Protein AF-A0A947P4K3-F1 (afdb_monomer)

Mean predicted aligned error: 14.73 Å

Structure (mmCIF, N/CA/C/O backbone):
data_AF-A0A947P4K3-F1
#
_entry.id   AF-A0A947P4K3-F1
#
loop_
_atom_site.group_PDB
_atom_site.id
_atom_site.type_symbol
_atom_site.label_atom_id
_atom_site.label_alt_id
_atom_site.label_comp_id
_atom_site.label_asym_id
_atom_site.label_entity_id
_atom_site.label_seq_id
_atom_site.pdbx_PDB_ins_code
_atom_site.Cartn_x
_atom_site.Cartn_y
_atom_site.Cartn_z
_atom_site.occupancy
_atom_site.B_iso_or_equiv
_atom_site.auth_seq_id
_atom_site.auth_comp_id
_atom_site.auth_asym_id
_atom_site.auth_atom_id
_atom_site.pdbx_PDB_model_num
ATOM 1 N N . LEU A 1 1 ? 15.594 -46.134 24.618 1.00 36.56 1 LEU A N 1
ATOM 2 C CA . LEU A 1 1 ? 15.949 -45.034 25.540 1.00 36.56 1 LEU A CA 1
ATOM 3 C C . LEU A 1 1 ? 15.326 -43.777 24.966 1.00 36.56 1 LEU A C 1
ATOM 5 O O . LEU A 1 1 ? 15.633 -43.443 23.834 1.00 36.56 1 LEU A O 1
ATOM 9 N N . VAL A 1 2 ? 14.355 -43.202 25.673 1.00 36.66 2 VAL A N 1
ATOM 10 C CA . VAL A 1 2 ? 13.644 -41.988 25.253 1.00 36.66 2 VAL A CA 1
ATOM 11 C C . VAL A 1 2 ? 14.563 -40.807 25.557 1.00 36.66 2 VAL A C 1
ATOM 13 O O . VAL A 1 2 ? 14.877 -40.579 26.725 1.00 36.66 2 VAL A O 1
ATOM 16 N N . GLU A 1 3 ? 15.040 -40.108 24.527 1.00 36.88 3 GLU A N 1
ATOM 17 C CA . GLU A 1 3 ? 15.728 -38.826 24.689 1.00 36.88 3 GLU A CA 1
ATOM 18 C C . GLU A 1 3 ? 14.722 -37.815 25.241 1.00 36.88 3 GLU A C 1
ATOM 20 O O . GLU A 1 3 ? 13.813 -37.364 24.551 1.00 36.88 3 GLU A O 1
ATOM 25 N N . GLN A 1 4 ? 14.840 -37.509 26.531 1.00 42.62 4 GLN A N 1
ATOM 26 C CA . GLN A 1 4 ? 14.168 -36.359 27.113 1.00 42.62 4 GLN A CA 1
ATOM 27 C C . GLN A 1 4 ? 14.956 -35.111 26.709 1.00 42.62 4 GLN A C 1
ATOM 29 O O . GLN A 1 4 ? 16.083 -34.922 27.174 1.00 42.62 4 GLN A O 1
ATOM 34 N N . GLU A 1 5 ? 14.365 -34.251 25.877 1.00 38.91 5 GLU A N 1
ATOM 35 C CA . GLU A 1 5 ? 14.797 -32.858 25.762 1.00 38.91 5 GLU A CA 1
ATOM 36 C C . GLU A 1 5 ? 14.680 -32.218 27.150 1.00 38.91 5 GLU A C 1
ATOM 38 O O . GLU A 1 5 ? 13.594 -31.912 27.644 1.00 38.91 5 GLU A O 1
ATOM 43 N N . ARG A 1 6 ? 15.818 -32.070 27.833 1.00 39.19 6 ARG A N 1
ATOM 44 C CA . ARG A 1 6 ? 15.901 -31.244 29.035 1.00 39.19 6 ARG A CA 1
ATOM 45 C C . ARG A 1 6 ? 15.733 -29.795 28.599 1.00 39.19 6 ARG A C 1
ATOM 47 O O . ARG A 1 6 ? 16.654 -29.230 28.014 1.00 39.19 6 ARG A O 1
ATOM 54 N N . GLU A 1 7 ? 14.605 -29.179 28.946 1.00 43.78 7 GLU A N 1
ATOM 55 C CA . GLU A 1 7 ? 14.523 -27.722 29.041 1.00 43.78 7 GLU A CA 1
ATOM 56 C C . GLU A 1 7 ? 15.605 -27.254 30.023 1.00 43.78 7 GLU A C 1
ATOM 58 O O . GLU A 1 7 ? 15.500 -27.405 31.243 1.00 43.78 7 GLU A O 1
ATOM 63 N N . VAL A 1 8 ? 16.703 -26.735 29.479 1.00 51.44 8 VAL A N 1
ATOM 64 C CA . VAL A 1 8 ? 17.738 -26.085 30.272 1.00 51.44 8 VAL A CA 1
ATOM 65 C C . VAL A 1 8 ? 17.162 -24.745 30.715 1.00 51.44 8 VAL A C 1
ATOM 67 O O . VAL A 1 8 ? 17.098 -23.797 29.935 1.00 51.44 8 VAL A O 1
ATOM 70 N N . LEU A 1 9 ? 16.718 -24.675 31.971 1.00 52.03 9 LEU A N 1
ATOM 71 C CA . LEU A 1 9 ? 16.409 -23.412 32.635 1.00 52.03 9 LEU A CA 1
ATOM 72 C C . LEU A 1 9 ? 17.627 -22.487 32.503 1.00 52.03 9 LEU A C 1
ATOM 74 O O . LEU A 1 9 ? 18.721 -22.817 32.969 1.00 52.03 9 LEU A O 1
ATOM 78 N N . VAL A 1 10 ? 17.433 -21.352 31.828 1.00 53.34 10 VAL A N 1
ATOM 79 C CA . VAL A 1 10 ? 18.453 -20.316 31.622 1.00 53.34 10 VAL A CA 1
ATOM 80 C C . VAL A 1 10 ? 19.021 -19.923 32.988 1.00 53.34 10 VAL A C 1
ATOM 82 O O . VAL A 1 10 ? 18.270 -19.518 33.876 1.00 53.34 10 VAL A O 1
ATOM 85 N N . ARG A 1 11 ? 20.337 -20.070 33.184 1.00 58.69 11 ARG A N 1
ATOM 86 C CA . ARG A 1 11 ? 20.996 -19.680 34.438 1.00 58.69 11 ARG A CA 1
ATOM 87 C C . ARG A 1 11 ? 20.921 -18.161 34.589 1.00 58.69 11 ARG A C 1
ATOM 89 O O . ARG A 1 11 ? 20.961 -17.434 33.601 1.00 58.69 11 ARG A O 1
ATOM 96 N N . GLU A 1 12 ? 20.865 -17.664 35.820 1.00 53.62 12 GLU A N 1
ATOM 97 C CA . GLU A 1 12 ? 20.722 -16.227 36.110 1.00 53.62 12 GLU A CA 1
ATOM 98 C C . GLU A 1 12 ? 21.822 -15.368 35.450 1.00 53.62 12 GLU A C 1
ATOM 100 O O . GLU A 1 12 ? 21.550 -14.281 34.943 1.00 53.62 12 GLU A O 1
ATOM 105 N N . ASN A 1 13 ? 23.035 -15.914 35.313 1.00 55.44 13 ASN A N 1
ATOM 106 C CA . ASN A 1 13 ? 24.138 -15.279 34.584 1.00 55.44 13 ASN A CA 1
ATOM 107 C C . ASN A 1 13 ? 23.907 -15.184 33.062 1.00 55.44 13 ASN A C 1
ATOM 109 O O . ASN A 1 13 ? 24.265 -14.172 32.462 1.00 55.44 13 ASN A O 1
ATOM 113 N N . ASP A 1 14 ? 23.270 -16.181 32.440 1.00 53.94 14 ASP A N 1
ATOM 114 C CA . ASP A 1 14 ? 22.931 -16.167 31.006 1.00 53.94 14 ASP A CA 1
ATOM 115 C C . ASP A 1 14 ? 21.751 -15.227 30.719 1.00 53.94 14 ASP A C 1
ATOM 117 O O . ASP A 1 14 ? 21.682 -14.602 29.657 1.00 53.94 14 ASP A O 1
ATOM 121 N N . PHE A 1 15 ? 20.837 -15.089 31.687 1.00 55.97 15 PHE A N 1
ATOM 122 C CA . PHE A 1 15 ? 19.764 -14.099 31.652 1.00 55.97 15 PHE A CA 1
ATOM 123 C C . PHE A 1 15 ? 20.314 -12.676 31.771 1.00 55.97 15 PHE A C 1
ATOM 125 O O . PHE A 1 15 ? 19.889 -11.811 31.013 1.00 55.97 15 PHE A O 1
ATOM 132 N N . LEU A 1 16 ? 21.274 -12.427 32.669 1.00 54.47 16 LEU A N 1
ATOM 133 C CA . LEU A 1 16 ? 21.926 -11.121 32.812 1.00 54.47 16 LEU A CA 1
ATOM 134 C C . LEU A 1 16 ? 22.742 -10.745 31.566 1.00 54.47 16 LEU A C 1
ATOM 136 O O . LEU A 1 16 ? 22.644 -9.607 31.111 1.00 54.47 16 LEU A O 1
ATOM 140 N N . ALA A 1 17 ? 23.471 -11.698 30.975 1.00 59.03 17 ALA A N 1
ATOM 141 C CA . ALA A 1 17 ? 24.258 -11.481 29.758 1.00 59.03 17 ALA A CA 1
ATOM 142 C C . ALA A 1 17 ? 23.392 -11.194 28.516 1.00 59.03 17 ALA A C 1
ATOM 144 O O . ALA A 1 17 ? 23.781 -10.405 27.660 1.00 59.03 17 ALA A O 1
ATOM 145 N N . ASN A 1 18 ? 22.196 -11.789 28.433 1.00 55.56 18 ASN A N 1
ATOM 146 C CA . ASN A 1 18 ? 21.268 -11.615 27.308 1.00 55.56 18 ASN A CA 1
ATOM 147 C C . ASN A 1 18 ? 20.052 -10.745 27.649 1.00 55.56 18 ASN A C 1
ATOM 149 O O . ASN A 1 18 ? 19.069 -10.731 26.906 1.00 55.56 18 ASN A O 1
ATOM 153 N N . ARG A 1 19 ? 20.096 -10.014 28.765 1.00 54.75 19 ARG A N 1
ATOM 154 C CA . ARG A 1 19 ? 18.945 -9.312 29.343 1.00 54.75 19 ARG A CA 1
ATOM 155 C C . ARG A 1 19 ? 18.300 -8.332 28.370 1.00 54.75 19 ARG A C 1
ATOM 157 O O . ARG A 1 19 ? 17.076 -8.296 28.268 1.00 54.75 19 ARG A O 1
ATOM 164 N N . GLU A 1 20 ? 19.098 -7.572 27.627 1.00 58.88 20 GLU A N 1
ATOM 165 C CA . GLU A 1 20 ? 18.592 -6.624 26.628 1.00 58.88 20 GLU A CA 1
ATOM 166 C C . GLU A 1 20 ? 17.949 -7.326 25.426 1.00 58.88 20 GLU A C 1
ATOM 168 O O . GLU A 1 20 ? 16.890 -6.906 24.963 1.00 58.88 20 GLU A O 1
ATOM 173 N N . SER A 1 21 ? 18.518 -8.447 24.975 1.00 66.25 21 SER A N 1
ATOM 174 C CA . SER A 1 21 ? 17.969 -9.265 23.884 1.00 66.25 21 SER A CA 1
ATOM 175 C C . SER A 1 21 ? 16.667 -9.970 24.292 1.00 66.25 21 SER A C 1
ATOM 177 O O . SER A 1 21 ? 15.678 -9.973 23.551 1.00 66.25 21 SER A O 1
ATOM 179 N N . ILE A 1 22 ? 16.613 -10.500 25.518 1.00 64.56 22 ILE A N 1
ATOM 180 C CA . ILE A 1 22 ? 15.423 -11.134 26.094 1.00 64.56 22 ILE A CA 1
ATOM 181 C C . ILE A 1 22 ? 14.330 -10.086 26.331 1.00 64.56 22 ILE A C 1
ATOM 183 O O . ILE A 1 22 ? 13.187 -10.299 25.923 1.00 64.56 22 ILE A O 1
ATOM 187 N N . HIS A 1 23 ? 14.656 -8.926 26.912 1.00 64.69 23 HIS A N 1
ATOM 188 C CA . HIS A 1 23 ? 13.698 -7.827 27.057 1.00 64.69 23 HIS A CA 1
ATOM 189 C C . HIS A 1 23 ? 13.231 -7.288 25.706 1.00 64.69 23 HIS A C 1
ATOM 191 O O . HIS A 1 23 ? 12.036 -7.050 25.552 1.00 64.69 23 HIS A O 1
ATOM 197 N N . GLY A 1 24 ? 14.119 -7.153 24.720 1.00 64.69 24 GLY A N 1
ATOM 198 C CA . GLY A 1 24 ? 13.768 -6.759 23.356 1.00 64.69 24 GLY A CA 1
ATOM 199 C C . GLY A 1 24 ? 12.799 -7.748 22.708 1.00 64.69 24 GLY A C 1
ATOM 200 O O . GLY A 1 24 ? 11.773 -7.352 22.158 1.00 64.69 24 GLY A O 1
ATOM 201 N N . THR A 1 25 ? 13.052 -9.049 22.862 1.00 68.12 25 THR A N 1
ATOM 202 C CA . THR A 1 25 ? 12.179 -10.114 22.350 1.00 68.12 25 THR A CA 1
ATOM 203 C C . THR A 1 25 ? 10.824 -10.127 23.058 1.00 68.12 25 THR A C 1
ATOM 205 O O . THR A 1 25 ? 9.781 -10.210 22.408 1.00 68.12 25 THR A O 1
ATOM 208 N N . LEU A 1 26 ? 10.805 -10.007 24.388 1.00 63.97 26 LEU A N 1
ATOM 209 C CA . LEU A 1 26 ? 9.573 -9.945 25.178 1.00 63.97 26 LEU A CA 1
ATOM 210 C C . LEU A 1 26 ? 8.757 -8.688 24.864 1.00 63.97 26 LEU A C 1
ATOM 212 O O . LEU A 1 26 ? 7.535 -8.771 24.736 1.00 63.97 26 LEU A O 1
ATOM 216 N N . ARG A 1 27 ? 9.419 -7.539 24.703 1.00 71.00 27 ARG A N 1
ATOM 217 C CA . ARG A 1 27 ? 8.800 -6.283 24.276 1.00 71.00 27 ARG A CA 1
ATOM 218 C C . ARG A 1 27 ? 8.173 -6.441 22.896 1.00 71.00 27 ARG A C 1
ATOM 220 O O . ARG A 1 27 ? 6.981 -6.198 22.768 1.00 71.00 27 ARG A O 1
ATOM 227 N N . LYS A 1 28 ? 8.914 -6.964 21.916 1.00 71.31 28 LYS A N 1
ATOM 228 C CA . LYS A 1 28 ? 8.402 -7.220 20.563 1.00 71.31 28 LYS A CA 1
ATOM 229 C C . LYS A 1 28 ? 7.197 -8.164 20.574 1.00 71.31 28 LYS A C 1
ATOM 231 O O . LYS A 1 28 ? 6.219 -7.913 19.884 1.00 71.31 28 LYS A O 1
ATOM 236 N N . ARG A 1 29 ? 7.213 -9.223 21.394 1.00 72.50 29 ARG A N 1
ATOM 237 C CA . ARG A 1 29 ? 6.054 -10.126 21.560 1.00 72.50 29 ARG A CA 1
ATOM 238 C C . ARG A 1 29 ? 4.832 -9.395 22.120 1.00 72.50 29 ARG A C 1
ATOM 240 O O . ARG A 1 29 ? 3.723 -9.609 21.636 1.00 72.50 29 ARG A O 1
ATOM 247 N N . LYS A 1 30 ? 5.025 -8.534 23.125 1.00 77.25 30 LYS A N 1
ATOM 248 C CA . LYS A 1 30 ? 3.947 -7.710 23.694 1.00 77.25 30 LYS A CA 1
ATOM 249 C C . LYS A 1 30 ? 3.410 -6.706 22.675 1.00 77.25 30 LYS A C 1
ATOM 251 O O . LYS A 1 30 ? 2.199 -6.592 22.547 1.00 77.25 30 LYS A O 1
ATOM 256 N N . GLU A 1 31 ? 4.290 -6.042 21.933 1.00 75.25 31 GLU A N 1
ATOM 257 C CA . GLU A 1 31 ? 3.933 -5.097 20.870 1.00 75.25 31 GLU A CA 1
ATOM 258 C C . GLU A 1 31 ? 3.151 -5.786 19.749 1.00 75.25 31 GLU A C 1
ATOM 260 O O . GLU A 1 31 ? 2.097 -5.296 19.365 1.00 75.25 31 GLU A O 1
ATOM 265 N N . VAL A 1 32 ? 3.591 -6.961 19.285 1.00 78.69 32 VAL A N 1
ATOM 266 C CA . VAL A 1 32 ? 2.870 -7.751 18.272 1.00 78.69 32 VAL A CA 1
ATOM 267 C C . VAL A 1 32 ? 1.487 -8.158 18.774 1.00 78.69 32 VAL A C 1
ATOM 269 O O . VAL A 1 32 ? 0.512 -8.027 18.040 1.00 78.69 32 VAL A O 1
ATOM 272 N N . LYS A 1 33 ? 1.375 -8.613 20.028 1.00 85.62 33 LYS A N 1
ATOM 273 C CA . LYS A 1 33 ? 0.079 -8.979 20.614 1.00 85.62 33 LYS A CA 1
ATOM 274 C C . LYS A 1 33 ? -0.852 -7.770 20.736 1.00 85.62 33 LYS A C 1
ATOM 276 O O . LYS A 1 33 ? -2.030 -7.887 20.420 1.00 85.62 33 LYS A O 1
ATOM 281 N N . ALA A 1 34 ? -0.332 -6.627 21.179 1.00 79.88 34 ALA A N 1
ATOM 282 C CA . ALA A 1 34 ? -1.099 -5.389 21.285 1.00 79.88 34 ALA A CA 1
ATOM 283 C C . ALA A 1 34 ? -1.533 -4.872 19.905 1.00 79.88 34 ALA A C 1
ATOM 285 O O . ALA A 1 34 ? -2.682 -4.482 19.736 1.00 79.88 34 ALA A O 1
ATOM 286 N N . ALA A 1 35 ? -0.648 -4.934 18.907 1.00 77.81 35 ALA A N 1
ATOM 287 C CA . ALA A 1 35 ? -0.958 -4.561 17.533 1.00 77.81 35 ALA A CA 1
ATOM 288 C C . ALA A 1 35 ? -2.026 -5.479 16.925 1.00 77.81 35 ALA A C 1
ATOM 290 O O . ALA A 1 35 ? -2.960 -4.981 16.312 1.00 77.81 35 ALA A O 1
ATOM 291 N N . ALA A 1 36 ? -1.929 -6.796 17.129 1.00 82.38 36 ALA A N 1
ATOM 292 C CA . ALA A 1 36 ? -2.945 -7.742 16.668 1.00 82.38 36 ALA A CA 1
ATOM 293 C C . ALA A 1 36 ? -4.307 -7.464 17.318 1.00 82.38 36 ALA A C 1
ATOM 295 O O . ALA A 1 36 ? -5.300 -7.347 16.611 1.00 82.38 36 ALA A O 1
ATOM 296 N N . ALA A 1 37 ? -4.338 -7.260 18.640 1.00 89.38 37 ALA A N 1
ATOM 297 C CA . ALA A 1 37 ? -5.566 -6.913 19.351 1.00 89.38 37 ALA A CA 1
ATOM 298 C C . ALA A 1 37 ? -6.186 -5.604 18.833 1.00 89.38 37 ALA A C 1
ATOM 300 O O . ALA A 1 37 ? -7.392 -5.544 18.625 1.00 89.38 37 ALA A O 1
ATOM 301 N N . PHE A 1 38 ? -5.364 -4.583 18.571 1.00 87.69 38 PHE A N 1
ATOM 302 C CA . PHE A 1 38 ? -5.821 -3.323 17.986 1.00 87.69 38 PHE A CA 1
ATOM 303 C C . PHE A 1 38 ? -6.369 -3.504 16.565 1.00 87.69 38 PHE A C 1
ATOM 305 O O . PHE A 1 38 ? -7.419 -2.960 16.231 1.00 87.69 38 PHE A O 1
ATOM 312 N N . VAL A 1 39 ? -5.673 -4.271 15.718 1.00 89.12 39 VAL A N 1
ATOM 313 C CA . VAL A 1 39 ? -6.133 -4.566 14.354 1.00 89.12 39 VAL A CA 1
ATOM 314 C C . VAL A 1 39 ? -7.481 -5.276 14.408 1.00 89.12 39 VAL A C 1
ATOM 316 O O . VAL A 1 39 ? -8.392 -4.854 13.705 1.00 89.12 39 VAL A O 1
ATOM 319 N N . ASP A 1 40 ? -7.631 -6.293 15.255 1.00 91.12 40 ASP A N 1
ATOM 320 C CA . ASP A 1 40 ? -8.885 -7.034 15.401 1.00 91.12 40 ASP A CA 1
ATOM 321 C C . ASP A 1 40 ? -10.013 -6.133 15.918 1.00 91.12 40 ASP A C 1
ATOM 323 O O . ASP A 1 40 ? -11.100 -6.123 15.344 1.00 91.12 40 ASP A O 1
ATOM 327 N N . GLU A 1 41 ? -9.751 -5.315 16.940 1.00 93.50 41 GLU A N 1
ATOM 328 C CA . GLU A 1 41 ? -10.723 -4.366 17.498 1.00 93.50 41 GLU A CA 1
ATOM 329 C C . GLU A 1 41 ? -11.246 -3.384 16.439 1.00 93.50 41 GLU A C 1
ATOM 331 O O . GLU A 1 41 ? -12.442 -3.093 16.385 1.00 93.50 41 GLU A O 1
ATOM 336 N N . VAL A 1 42 ? -10.357 -2.874 15.584 1.00 90.75 42 VAL A N 1
ATOM 337 C CA . VAL A 1 42 ? -10.700 -1.842 14.600 1.00 90.75 42 VAL A CA 1
ATOM 338 C C . VAL A 1 42 ? -11.249 -2.433 13.303 1.00 90.75 42 VAL A C 1
ATOM 340 O O . VAL A 1 42 ? -12.167 -1.856 12.719 1.00 90.75 42 VAL A O 1
ATOM 343 N N . MET A 1 43 ? -10.708 -3.562 12.840 1.00 91.75 43 MET A N 1
ATOM 344 C CA . MET A 1 43 ? -11.038 -4.149 11.537 1.00 91.75 43 MET A CA 1
ATOM 345 C C . MET A 1 43 ? -12.157 -5.183 11.593 1.00 91.75 43 MET A C 1
ATOM 347 O O . MET A 1 43 ? -12.899 -5.283 10.618 1.00 91.75 43 MET A O 1
ATOM 351 N N . ALA A 1 44 ? -12.328 -5.936 12.686 1.00 92.50 44 ALA A N 1
ATOM 352 C CA . ALA A 1 44 ? -13.407 -6.925 12.758 1.00 92.50 44 ALA A CA 1
ATOM 353 C C . ALA A 1 44 ? -14.801 -6.293 12.557 1.00 92.50 44 ALA A C 1
ATOM 355 O O . ALA A 1 44 ? -15.575 -6.832 11.763 1.00 92.50 44 ALA A O 1
ATOM 356 N N . PRO A 1 45 ? -15.120 -5.115 13.140 1.00 94.12 45 PRO A N 1
ATOM 357 C CA . PRO A 1 45 ? -16.406 -4.452 12.911 1.00 94.12 45 PRO A CA 1
ATOM 358 C C . PRO A 1 45 ? -16.595 -3.882 11.499 1.00 94.12 45 PRO A C 1
ATOM 360 O O . PRO A 1 45 ? -17.691 -3.419 11.186 1.00 94.12 45 PRO A O 1
ATOM 363 N N . GLN A 1 46 ? -15.543 -3.837 10.672 1.00 92.38 46 GLN A N 1
ATOM 364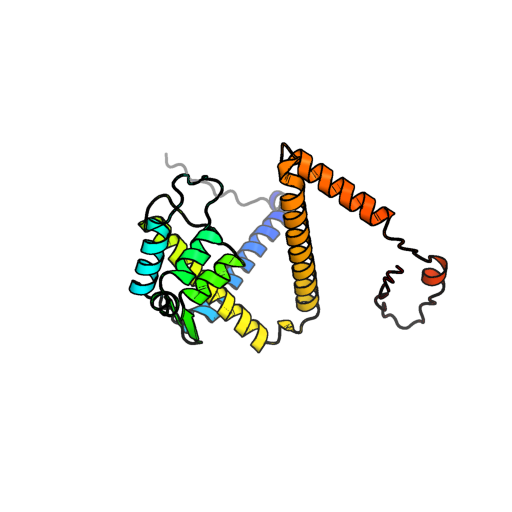 C CA . GLN A 1 46 ? -15.624 -3.297 9.312 1.00 92.38 46 GLN A CA 1
ATOM 365 C C . GLN A 1 46 ? -16.256 -4.277 8.327 1.00 92.38 46 GLN A C 1
ATOM 367 O O . GLN A 1 46 ? -16.683 -3.834 7.264 1.00 92.38 46 GLN A O 1
ATOM 372 N N . GLU A 1 47 ? -16.306 -5.574 8.661 1.00 93.56 47 GLU A N 1
ATOM 373 C CA . GLU A 1 47 ? -16.903 -6.624 7.823 1.00 93.56 47 GLU A CA 1
ATOM 374 C C . GLU A 1 47 ? -16.457 -6.522 6.352 1.00 93.56 47 GLU A C 1
ATOM 376 O O . GLU A 1 47 ? -17.269 -6.469 5.430 1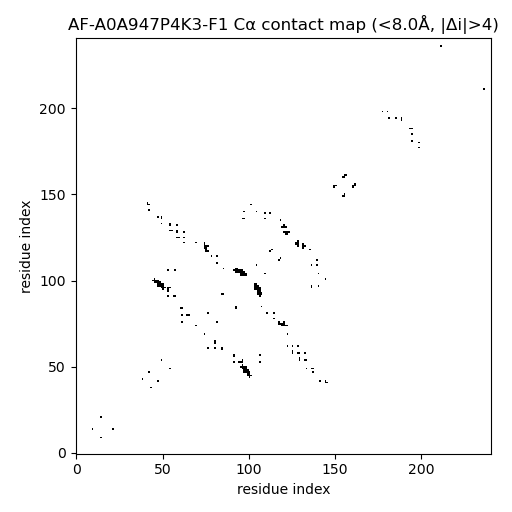.00 93.56 47 GLU A O 1
ATOM 381 N N . LEU A 1 48 ? -15.140 -6.437 6.128 1.00 93.19 48 LEU A N 1
ATOM 382 C CA . LEU A 1 48 ? -14.572 -6.248 4.794 1.00 93.19 48 LEU A CA 1
ATOM 383 C C . LEU A 1 48 ? -14.964 -7.393 3.846 1.00 93.19 48 LEU A C 1
ATOM 385 O O . LEU A 1 48 ? -14.546 -8.539 4.011 1.00 93.19 48 LEU A O 1
ATOM 389 N N . ILE A 1 49 ? -15.685 -7.046 2.782 1.00 95.94 49 ILE A N 1
ATOM 390 C CA . ILE A 1 49 ? -16.045 -7.933 1.677 1.00 95.94 49 ILE A CA 1
ATOM 391 C C . ILE A 1 49 ? -15.278 -7.510 0.425 1.00 95.94 49 ILE A C 1
ATOM 393 O O . ILE A 1 49 ? -15.532 -6.449 -0.149 1.00 95.94 49 ILE A O 1
ATOM 397 N N . ILE A 1 50 ? -14.395 -8.384 -0.059 1.00 95.69 50 ILE A N 1
ATOM 398 C CA . ILE A 1 50 ? -13.745 -8.225 -1.366 1.00 95.69 50 ILE A CA 1
ATOM 399 C C . ILE A 1 5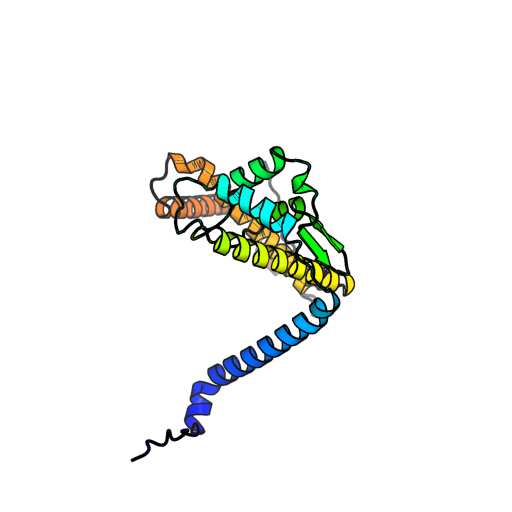0 ? -14.631 -8.868 -2.437 1.00 95.69 50 ILE A C 1
ATOM 401 O O . ILE A 1 50 ? -14.938 -10.061 -2.385 1.00 95.69 50 ILE A O 1
ATOM 405 N N . LYS A 1 51 ? -15.063 -8.078 -3.421 1.00 96.81 51 LYS A N 1
ATOM 406 C CA . LYS A 1 51 ? -15.966 -8.522 -4.488 1.00 96.81 51 LYS A CA 1
ATOM 407 C C . LYS A 1 51 ? -15.203 -9.386 -5.493 1.00 96.81 51 LYS A C 1
ATOM 409 O O . LYS A 1 51 ? -14.380 -8.891 -6.258 1.00 96.81 51 LYS A O 1
ATOM 414 N N . ALA A 1 52 ? -15.507 -10.685 -5.504 1.00 94.44 52 ALA A N 1
ATOM 415 C CA . ALA A 1 52 ? -14.813 -11.663 -6.339 1.00 94.44 52 ALA A CA 1
ATOM 416 C C . ALA A 1 52 ? -14.885 -11.346 -7.841 1.00 94.44 52 ALA A C 1
ATOM 418 O O . ALA A 1 52 ? -13.882 -11.499 -8.526 1.00 94.44 52 ALA A O 1
ATOM 419 N N . ASP A 1 53 ? -16.032 -10.875 -8.341 1.00 94.12 53 ASP A N 1
ATOM 420 C CA . ASP A 1 53 ? -16.206 -10.515 -9.756 1.00 94.12 53 ASP A CA 1
ATOM 421 C C . ASP A 1 53 ? -15.283 -9.355 -10.175 1.00 94.12 53 ASP A C 1
ATOM 423 O O . ASP A 1 53 ? -14.508 -9.486 -11.121 1.00 94.12 53 ASP A O 1
ATOM 427 N N . ALA A 1 54 ? -15.277 -8.260 -9.407 1.00 94.19 54 ALA A N 1
ATOM 428 C CA . ALA A 1 54 ? -14.395 -7.116 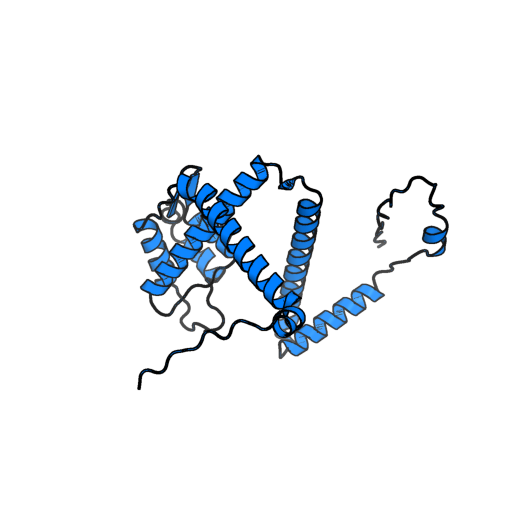-9.644 1.00 94.19 54 ALA A CA 1
ATOM 429 C C . ALA A 1 54 ? -12.908 -7.503 -9.540 1.00 94.19 54 ALA A C 1
ATOM 431 O O . ALA A 1 54 ? -12.104 -7.135 -10.395 1.00 94.19 54 ALA A O 1
ATOM 432 N N . LEU A 1 55 ? -12.545 -8.305 -8.532 1.00 95.31 55 LEU A N 1
ATOM 433 C CA . LEU A 1 55 ? -11.181 -8.812 -8.364 1.00 95.31 55 LEU A CA 1
ATOM 434 C C . LEU A 1 55 ? -10.748 -9.701 -9.539 1.00 95.31 55 LEU A C 1
ATOM 436 O O . LEU A 1 55 ? -9.617 -9.582 -10.011 1.00 95.31 55 LEU A O 1
ATOM 440 N N . ASN A 1 56 ? -11.628 -10.582 -10.020 1.00 94.94 56 ASN A N 1
ATOM 441 C CA . ASN A 1 56 ? -11.344 -11.451 -11.159 1.00 94.94 56 ASN A CA 1
ATOM 442 C C . ASN A 1 56 ? -11.162 -10.627 -12.436 1.00 94.94 56 ASN A C 1
ATOM 444 O O . ASN A 1 56 ? -10.172 -10.814 -13.128 1.00 94.94 56 ASN A O 1
ATOM 448 N N . LYS A 1 57 ? -12.043 -9.657 -12.708 1.00 92.81 57 LYS A N 1
ATOM 449 C CA . LYS A 1 57 ? -11.906 -8.747 -13.858 1.00 92.81 57 LYS A CA 1
ATOM 450 C C . LYS A 1 57 ? -10.586 -7.978 -13.835 1.00 92.81 57 LYS A C 1
ATOM 452 O O . LYS A 1 57 ? -9.900 -7.913 -14.853 1.00 92.81 57 LYS A O 1
ATOM 457 N N . LEU A 1 58 ? -10.206 -7.438 -12.674 1.00 92.19 58 LEU A N 1
ATOM 458 C CA . LEU A 1 58 ? -8.925 -6.751 -12.503 1.00 92.19 58 LEU A CA 1
ATOM 459 C C . LEU A 1 58 ? -7.742 -7.703 -12.741 1.00 92.19 58 LEU A C 1
ATOM 461 O O . LEU A 1 58 ? -6.818 -7.367 -13.478 1.00 92.19 58 LEU A O 1
ATOM 465 N N . THR A 1 59 ? -7.800 -8.905 -12.163 1.00 93.19 59 THR A N 1
ATOM 466 C CA . THR A 1 59 ? -6.774 -9.944 -12.350 1.00 93.19 59 THR A CA 1
ATOM 467 C C . THR A 1 59 ? -6.632 -10.310 -13.822 1.00 93.19 59 THR A C 1
ATOM 469 O O . THR A 1 59 ? -5.521 -10.373 -14.332 1.00 93.19 59 THR A O 1
ATOM 472 N N . ASP A 1 60 ? -7.742 -10.534 -14.521 1.00 92.12 60 ASP A N 1
ATOM 473 C CA . ASP A 1 60 ? -7.759 -10.913 -15.932 1.00 92.12 60 ASP A CA 1
ATOM 474 C C . ASP A 1 60 ? -7.119 -9.832 -16.800 1.00 92.12 60 ASP A C 1
ATOM 476 O O . ASP A 1 60 ? -6.323 -10.142 -17.686 1.00 92.12 60 ASP A O 1
ATOM 480 N N . ARG A 1 61 ? -7.409 -8.559 -16.513 1.00 88.50 61 ARG A N 1
ATOM 481 C CA . ARG A 1 61 ? -6.819 -7.434 -17.242 1.00 88.50 61 ARG A CA 1
ATOM 482 C C . ARG A 1 61 ? -5.325 -7.293 -17.011 1.00 88.50 61 ARG A C 1
ATOM 484 O O . ARG A 1 61 ? -4.606 -7.106 -17.986 1.00 88.50 61 ARG A O 1
ATOM 491 N N . ILE A 1 62 ? -4.852 -7.417 -15.776 1.00 88.88 62 ILE A N 1
ATOM 492 C CA . ILE A 1 62 ? -3.410 -7.356 -15.500 1.00 88.88 62 ILE A CA 1
ATOM 493 C C . ILE A 1 62 ? -2.716 -8.580 -16.107 1.00 88.88 62 ILE A C 1
ATOM 495 O O . ILE A 1 62 ? -1.709 -8.454 -16.793 1.00 88.88 62 ILE A O 1
ATOM 499 N N . TRP A 1 63 ? -3.288 -9.774 -15.937 1.00 89.19 63 TRP A N 1
ATOM 500 C CA . TRP A 1 63 ? -2.702 -11.012 -16.440 1.00 89.19 63 TRP A CA 1
ATOM 501 C C . TRP A 1 63 ? -2.560 -11.017 -17.962 1.00 89.19 63 TRP A C 1
ATOM 503 O O . TRP A 1 63 ? -1.519 -11.427 -18.473 1.00 89.19 63 TRP A O 1
ATOM 513 N N . ASN A 1 64 ? -3.584 -10.571 -18.689 1.00 87.69 64 ASN A N 1
ATOM 514 C CA . ASN A 1 64 ? -3.583 -10.591 -20.151 1.00 87.69 64 ASN A CA 1
ATOM 515 C C . ASN A 1 64 ? -2.674 -9.520 -20.771 1.00 87.69 64 ASN A C 1
ATOM 517 O O . ASN A 1 64 ? -2.254 -9.700 -21.908 1.00 87.69 64 ASN A O 1
ATOM 521 N N . ASN A 1 65 ? -2.350 -8.455 -20.030 1.00 81.00 65 ASN A N 1
ATOM 522 C CA . ASN A 1 65 ? -1.508 -7.350 -20.503 1.00 81.00 65 ASN A CA 1
ATOM 523 C C . ASN A 1 65 ? -0.123 -7.310 -19.846 1.00 81.00 65 ASN A C 1
ATOM 525 O O . ASN A 1 65 ? 0.604 -6.335 -20.013 1.00 81.00 65 ASN A O 1
ATOM 529 N N . ARG A 1 66 ? 0.243 -8.361 -19.103 1.00 78.75 66 ARG A N 1
ATOM 530 C CA . ARG A 1 66 ? 1.535 -8.440 -18.418 1.00 78.75 66 ARG A CA 1
ATOM 531 C C . ARG A 1 66 ? 2.697 -8.362 -19.421 1.00 78.75 66 ARG A C 1
ATOM 533 O O . ARG A 1 66 ? 2.578 -8.909 -20.525 1.00 78.75 66 ARG A O 1
ATOM 540 N N . PRO A 1 67 ? 3.843 -7.773 -19.044 1.00 70.19 67 PRO A N 1
ATOM 541 C CA . PRO A 1 67 ? 5.007 -7.703 -19.918 1.00 70.19 67 PRO A CA 1
ATOM 542 C C . PRO A 1 67 ? 5.499 -9.102 -20.318 1.00 70.19 67 PRO A C 1
ATOM 544 O O . PRO A 1 67 ? 5.493 -10.040 -19.519 1.00 70.19 67 PRO A O 1
ATOM 547 N N . ALA A 1 68 ? 5.959 -9.242 -21.567 1.00 68.56 68 ALA A N 1
ATOM 548 C CA . ALA A 1 68 ? 6.500 -10.502 -22.094 1.00 68.56 68 ALA A CA 1
ATOM 549 C C . ALA A 1 68 ? 7.791 -10.943 -21.374 1.00 68.56 68 ALA A C 1
ATOM 551 O O . ALA A 1 68 ? 8.097 -12.132 -21.310 1.00 68.56 68 ALA A O 1
ATOM 552 N N . SER A 1 69 ? 8.523 -9.977 -20.815 1.00 65.00 69 SER A N 1
ATOM 553 C CA . SER A 1 69 ? 9.698 -10.166 -19.969 1.00 65.00 69 SER A CA 1
ATOM 554 C C . SER A 1 69 ? 9.360 -9.693 -18.559 1.00 65.00 69 SER A C 1
ATOM 556 O O . SER A 1 69 ? 9.323 -8.491 -18.301 1.00 65.00 69 SER A O 1
ATOM 558 N N . ILE A 1 70 ? 9.120 -10.632 -17.648 1.00 64.25 70 ILE A N 1
ATOM 559 C CA . ILE A 1 70 ? 8.957 -10.332 -16.224 1.00 64.25 70 ILE A CA 1
ATOM 560 C C . ILE A 1 70 ? 10.351 -10.383 -15.602 1.00 64.25 70 ILE A C 1
ATOM 562 O O . ILE A 1 70 ? 10.908 -11.468 -15.433 1.00 64.25 70 ILE A O 1
ATOM 566 N N . ASP A 1 71 ? 10.928 -9.227 -15.274 1.00 62.81 71 ASP A N 1
ATOM 567 C CA . ASP A 1 71 ? 12.121 -9.197 -14.427 1.00 62.81 71 ASP A CA 1
ATOM 568 C C . ASP A 1 71 ? 11.719 -9.716 -13.031 1.00 62.81 71 ASP A C 1
ATOM 570 O O . ASP A 1 71 ? 10.850 -9.116 -12.390 1.00 62.81 71 ASP A O 1
ATOM 574 N N . PRO A 1 72 ? 12.335 -10.796 -12.511 1.00 59.66 72 PRO A N 1
ATOM 575 C CA . PRO A 1 72 ? 12.055 -11.305 -11.167 1.00 59.66 72 PRO A CA 1
ATOM 576 C C . PRO A 1 72 ? 12.233 -10.257 -10.057 1.00 59.66 72 PRO A C 1
ATOM 578 O O . PRO A 1 72 ? 11.712 -10.438 -8.954 1.00 59.66 72 PRO A O 1
ATOM 581 N N . ARG A 1 73 ? 12.979 -9.178 -10.329 1.00 52.03 73 ARG A N 1
ATOM 582 C CA . ARG A 1 73 ? 13.210 -8.039 -9.430 1.00 52.03 73 ARG A CA 1
ATOM 583 C C . ARG A 1 73 ? 12.073 -7.012 -9.481 1.00 52.03 73 ARG A C 1
ATOM 585 O O . ARG A 1 73 ? 11.846 -6.316 -8.492 1.00 52.03 73 ARG A O 1
ATOM 592 N N . ILE A 1 74 ? 11.323 -6.947 -10.582 1.00 58.75 74 ILE A N 1
ATOM 593 C CA . ILE A 1 74 ? 10.215 -6.010 -10.815 1.00 58.75 74 ILE A CA 1
ATOM 594 C C . ILE A 1 74 ? 8.892 -6.767 -10.639 1.00 58.75 74 ILE A C 1
ATOM 596 O O . ILE A 1 74 ? 8.181 -7.100 -11.580 1.00 58.75 74 ILE A O 1
ATOM 600 N N . GLN A 1 75 ? 8.553 -7.057 -9.383 1.00 70.75 75 GLN A N 1
ATOM 601 C CA . GLN A 1 75 ? 7.289 -7.705 -9.009 1.00 70.75 75 GLN A CA 1
ATOM 602 C C . GLN A 1 75 ? 6.208 -6.670 -8.682 1.00 70.75 75 GLN A C 1
ATOM 604 O O . GLN A 1 75 ? 5.620 -6.713 -7.606 1.00 70.75 75 GLN A O 1
ATOM 609 N N . HIS A 1 76 ? 5.982 -5.682 -9.544 1.00 76.75 76 HIS A N 1
ATOM 610 C CA . HIS A 1 76 ? 4.905 -4.704 -9.368 1.00 76.75 76 HIS A CA 1
ATOM 611 C C . HIS A 1 76 ? 4.225 -4.382 -10.700 1.00 76.75 76 HIS A C 1
ATOM 613 O O . HIS A 1 76 ? 4.780 -4.651 -11.761 1.00 76.75 76 HIS A O 1
ATOM 619 N N . ILE A 1 77 ? 3.007 -3.846 -10.644 1.00 78.12 77 ILE A N 1
ATOM 620 C CA . ILE A 1 77 ? 2.282 -3.346 -11.819 1.00 78.12 77 ILE A CA 1
ATOM 621 C C . ILE A 1 77 ? 2.878 -1.985 -12.192 1.00 78.12 77 ILE A C 1
ATOM 623 O O . ILE A 1 77 ? 2.986 -1.099 -11.340 1.00 78.12 77 ILE A O 1
ATOM 627 N N . SER A 1 78 ? 3.280 -1.816 -13.446 1.00 74.12 78 SER A N 1
ATOM 628 C CA . SER A 1 78 ? 3.880 -0.574 -13.935 1.00 74.12 78 SER A CA 1
ATOM 629 C C . SER A 1 78 ? 2.851 0.557 -14.080 1.00 74.12 78 SER A C 1
ATOM 631 O O . SER A 1 78 ? 1.646 0.338 -14.222 1.00 74.12 78 SER A O 1
ATOM 633 N N . ASN A 1 79 ? 3.323 1.808 -14.093 1.00 73.38 79 ASN A N 1
ATOM 634 C CA . ASN A 1 79 ? 2.452 2.968 -14.320 1.00 73.38 79 ASN A CA 1
ATOM 635 C C . ASN A 1 79 ? 1.777 2.942 -15.700 1.00 73.38 79 ASN A C 1
ATOM 637 O O . ASN A 1 79 ? 0.650 3.427 -15.829 1.00 73.38 79 ASN A O 1
ATOM 641 N N . GLU A 1 80 ? 2.453 2.383 -16.704 1.00 71.88 80 GLU A N 1
ATOM 642 C CA . GLU A 1 80 ? 1.938 2.218 -18.065 1.00 71.88 80 GLU A CA 1
ATOM 643 C C . GLU A 1 80 ? 0.771 1.229 -18.094 1.00 71.88 80 GLU A C 1
ATOM 645 O O . GLU A 1 80 ? -0.301 1.570 -18.593 1.00 71.88 80 GLU A O 1
ATOM 650 N N . GLU A 1 81 ? 0.923 0.062 -17.460 1.00 75.38 81 GLU A N 1
ATOM 651 C CA . GLU A 1 81 ? -0.155 -0.925 -17.320 1.00 75.38 81 GLU A CA 1
ATOM 652 C C . GLU A 1 81 ? -1.362 -0.336 -16.586 1.00 75.38 81 GLU A C 1
ATOM 654 O O . GLU A 1 81 ? -2.503 -0.504 -17.014 1.00 75.38 81 GLU A O 1
ATOM 659 N N . ILE A 1 82 ? -1.135 0.413 -15.502 1.00 76.69 82 ILE A N 1
ATOM 660 C CA . ILE A 1 82 ? -2.238 1.033 -14.761 1.00 76.69 82 ILE A CA 1
ATOM 661 C C . ILE A 1 82 ? -2.949 2.089 -15.613 1.00 76.69 82 ILE A C 1
ATOM 663 O O . ILE A 1 82 ? -4.176 2.200 -15.552 1.00 76.69 82 ILE A O 1
ATOM 667 N N . LYS A 1 83 ? -2.202 2.887 -16.387 1.00 75.75 83 LYS A N 1
ATOM 668 C CA . LYS A 1 83 ? -2.776 3.883 -17.298 1.00 75.75 83 LYS A CA 1
ATOM 669 C C . LYS A 1 83 ? -3.631 3.201 -18.366 1.00 75.75 83 LYS A C 1
ATOM 671 O O . LYS A 1 83 ? -4.780 3.592 -18.531 1.00 75.75 83 LYS A O 1
ATOM 676 N N . TYR A 1 84 ? -3.120 2.135 -18.978 1.00 77.88 84 TYR A N 1
ATOM 677 C CA . TYR A 1 84 ? -3.865 1.331 -19.942 1.00 77.88 84 TYR A CA 1
ATOM 678 C C . TYR A 1 84 ? -5.175 0.790 -19.349 1.00 77.88 84 TYR A C 1
ATOM 680 O O . TYR A 1 84 ? -6.241 1.003 -19.917 1.00 77.88 84 TYR A O 1
ATOM 688 N N . ILE A 1 85 ? -5.133 0.185 -18.155 1.00 76.38 85 ILE A N 1
ATOM 689 C CA . ILE A 1 85 ? -6.338 -0.335 -17.481 1.00 76.38 85 ILE A CA 1
ATOM 690 C C . ILE A 1 85 ? -7.341 0.787 -17.170 1.00 76.38 85 ILE A C 1
ATOM 692 O O . ILE A 1 85 ? -8.551 0.575 -17.225 1.00 76.38 85 ILE A O 1
ATOM 696 N N . SER A 1 86 ? -6.839 1.977 -16.837 1.00 72.56 86 SER A N 1
ATOM 697 C CA . SER A 1 86 ? -7.664 3.133 -16.482 1.00 72.56 86 SER A CA 1
ATOM 698 C C . SER A 1 86 ? -8.366 3.765 -17.690 1.00 72.56 86 SER A C 1
ATOM 700 O O . SER A 1 86 ? -9.440 4.343 -17.532 1.00 72.56 86 SER A O 1
ATOM 702 N N . GLU A 1 87 ? -7.771 3.663 -18.880 1.00 72.88 87 GLU A N 1
ATOM 703 C CA . GLU A 1 87 ? -8.269 4.266 -20.122 1.00 72.88 87 GLU A CA 1
ATOM 704 C C . GLU A 1 87 ? -9.123 3.294 -20.963 1.00 72.88 87 GLU A C 1
ATOM 706 O O . GLU A 1 87 ? -10.046 3.743 -21.639 1.00 72.88 87 GLU A O 1
ATOM 711 N N . ASP A 1 88 ? -8.869 1.980 -20.889 1.00 70.00 88 ASP A N 1
ATOM 712 C CA . ASP A 1 88 ? -9.503 0.957 -21.747 1.00 70.00 88 ASP A CA 1
ATOM 713 C C . ASP A 1 88 ? -10.966 0.635 -21.372 1.00 70.00 88 ASP A C 1
ATOM 715 O O . ASP A 1 88 ? -11.774 0.320 -22.243 1.00 70.00 88 ASP A O 1
ATOM 719 N N . ASP A 1 89 ? -11.350 0.714 -20.089 1.00 69.56 89 ASP A N 1
ATOM 720 C CA . ASP A 1 89 ? -12.702 0.332 -19.650 1.00 69.56 89 ASP A CA 1
ATOM 721 C C . ASP A 1 89 ? -13.205 1.155 -18.451 1.00 69.56 89 ASP A C 1
ATOM 723 O O . ASP A 1 89 ? -13.095 0.773 -17.278 1.00 69.56 89 ASP A O 1
ATOM 727 N N . LEU A 1 90 ? -13.840 2.291 -18.766 1.00 72.06 90 LEU A N 1
ATOM 728 C CA . LEU A 1 90 ? -14.461 3.190 -17.784 1.00 72.06 90 LEU A CA 1
ATOM 729 C C . LEU A 1 90 ? -15.554 2.512 -16.930 1.00 72.06 90 LEU A C 1
ATOM 731 O O . LEU A 1 90 ? -15.919 3.037 -15.872 1.00 72.06 90 LEU A O 1
ATOM 735 N N . GLY A 1 91 ? -16.104 1.379 -17.381 1.00 80.44 91 GLY A N 1
ATOM 736 C CA . GLY A 1 91 ? -17.118 0.616 -16.661 1.00 80.44 91 GLY A CA 1
ATOM 737 C C . GLY A 1 91 ? -16.519 -0.249 -15.556 1.00 80.44 91 GLY A C 1
ATOM 738 O O . GLY A 1 91 ? -17.075 -0.306 -14.459 1.00 80.44 91 GLY A O 1
ATOM 739 N N . ILE A 1 92 ? -15.375 -0.890 -15.813 1.00 83.50 92 ILE A N 1
ATOM 740 C CA . ILE A 1 92 ? -14.669 -1.712 -14.818 1.00 83.50 92 ILE A CA 1
ATOM 741 C C . ILE A 1 92 ? -14.096 -0.840 -13.700 1.00 83.50 92 ILE A C 1
ATOM 743 O O . ILE A 1 92 ? -14.281 -1.168 -12.530 1.00 83.50 92 ILE A O 1
ATOM 747 N N . ILE A 1 93 ? -13.463 0.293 -14.016 1.00 86.19 93 ILE A N 1
ATOM 748 C CA . ILE A 1 93 ? -12.765 1.108 -13.003 1.00 86.19 93 ILE A CA 1
ATOM 749 C C . ILE A 1 93 ? -13.686 1.640 -11.895 1.00 86.19 93 ILE A C 1
ATOM 751 O O . ILE A 1 93 ? -13.239 1.837 -10.767 1.00 86.19 93 ILE A O 1
ATOM 755 N N . LYS A 1 94 ? -14.978 1.835 -12.192 1.00 88.94 94 LYS A N 1
ATOM 756 C CA . LYS A 1 94 ? -15.986 2.313 -11.231 1.00 88.94 94 LYS A CA 1
ATOM 757 C C . LYS A 1 94 ? -16.599 1.189 -10.392 1.00 88.94 94 LYS A C 1
ATOM 759 O O . LYS A 1 94 ? -17.390 1.470 -9.495 1.00 88.94 94 LYS A O 1
ATOM 764 N N . GLN A 1 95 ? -16.285 -0.077 -10.678 1.00 92.56 95 GLN A N 1
ATOM 765 C CA . GLN A 1 95 ? -16.843 -1.198 -9.925 1.00 92.56 95 GLN A CA 1
ATOM 766 C C . GLN A 1 95 ? -16.243 -1.247 -8.516 1.00 92.56 95 GLN A C 1
ATOM 768 O O . GLN A 1 95 ? -15.022 -1.132 -8.368 1.00 92.56 95 GLN A O 1
ATOM 773 N N . PRO A 1 96 ? -17.074 -1.458 -7.479 1.00 95.06 96 PRO A N 1
ATOM 774 C CA . PRO A 1 96 ? -16.583 -1.662 -6.127 1.00 95.06 96 PRO A CA 1
ATOM 775 C C . PRO A 1 96 ? -15.829 -2.992 -6.056 1.00 95.06 96 PRO A C 1
ATOM 777 O O . PRO A 1 96 ? -16.390 -4.055 -6.331 1.00 95.06 96 PRO A O 1
ATOM 780 N N . ILE A 1 97 ? -14.560 -2.933 -5.664 1.00 95.81 97 ILE A N 1
ATOM 781 C CA . ILE A 1 97 ? -13.716 -4.106 -5.416 1.00 95.81 97 ILE A CA 1
ATOM 782 C C . ILE A 1 97 ? -13.695 -4.483 -3.935 1.00 95.81 97 ILE A C 1
ATOM 784 O O . ILE A 1 97 ? -13.586 -5.665 -3.611 1.00 95.81 97 ILE A O 1
ATOM 788 N N . ALA A 1 98 ? -13.891 -3.513 -3.042 1.00 95.88 98 ALA A N 1
ATOM 789 C CA . ALA A 1 98 ? -14.051 -3.734 -1.611 1.00 95.88 98 ALA A CA 1
ATOM 790 C C . ALA A 1 98 ? -15.254 -2.961 -1.066 1.00 95.88 98 ALA A C 1
ATOM 792 O O . ALA A 1 98 ? -15.506 -1.824 -1.459 1.00 95.88 98 ALA A O 1
ATOM 793 N N . VAL A 1 99 ? -15.988 -3.580 -0.147 1.00 95.94 99 VAL A N 1
ATOM 794 C CA . VAL A 1 99 ? -17.080 -2.957 0.609 1.00 95.94 99 VAL A CA 1
ATOM 795 C C . VAL A 1 99 ? -16.848 -3.250 2.082 1.00 95.94 99 VAL A C 1
ATOM 797 O O . VAL A 1 99 ? -16.539 -4.384 2.435 1.00 95.94 99 VAL A O 1
ATOM 800 N N . TYR A 1 100 ? -16.971 -2.232 2.921 1.00 94.38 100 TYR A N 1
ATOM 801 C CA . TYR A 1 100 ? -16.798 -2.303 4.366 1.00 94.38 100 TYR A CA 1
ATOM 802 C C . TYR A 1 100 ? -17.765 -1.323 5.039 1.00 94.38 100 TYR A C 1
ATOM 804 O O . TYR A 1 100 ? -18.403 -0.505 4.376 1.00 94.38 100 TYR A O 1
ATOM 812 N N . LYS A 1 101 ? -17.914 -1.411 6.361 1.00 91.56 101 LYS A N 1
ATOM 813 C CA . LYS A 1 101 ? -18.886 -0.611 7.120 1.00 91.56 101 LYS A CA 1
ATOM 814 C C . LYS A 1 101 ? -18.772 0.893 6.850 1.00 91.56 101 LYS A C 1
ATOM 816 O O . LYS A 1 101 ? -19.785 1.555 6.642 1.00 91.56 101 LYS A O 1
ATOM 821 N N . ASP A 1 102 ? -17.546 1.405 6.833 1.00 83.56 102 ASP A N 1
ATOM 822 C CA . ASP A 1 102 ? -17.274 2.835 6.685 1.00 83.56 102 ASP A CA 1
ATOM 823 C C . ASP A 1 102 ? -17.165 3.297 5.212 1.00 83.56 102 ASP A C 1
ATOM 825 O O . ASP A 1 102 ? -16.898 4.472 4.963 1.00 83.56 102 ASP A O 1
ATOM 829 N N . GLY A 1 103 ? -17.368 2.419 4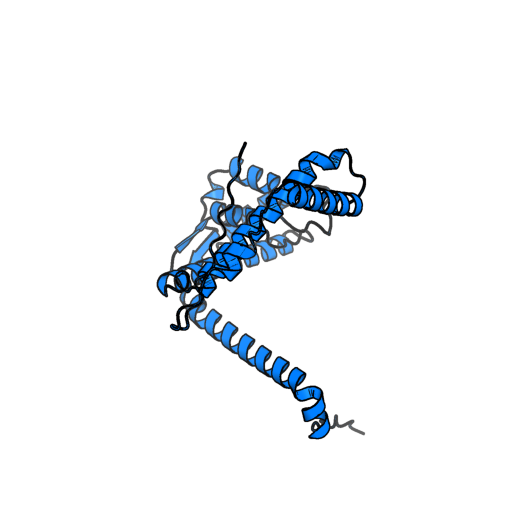.216 1.00 90.12 103 GLY A N 1
ATOM 830 C CA . GLY A 1 103 ? -17.313 2.823 2.809 1.00 90.12 103 GLY A CA 1
ATOM 831 C C . GLY A 1 103 ? -17.131 1.703 1.785 1.00 90.12 103 GLY A C 1
ATOM 832 O O . GLY A 1 103 ? -17.277 0.511 2.048 1.00 90.12 103 GLY A O 1
ATOM 833 N N . ASN A 1 104 ? -16.817 2.101 0.557 1.00 94.19 104 ASN A N 1
ATOM 834 C CA . ASN A 1 104 ? -16.410 1.179 -0.492 1.00 94.19 104 ASN A CA 1
ATOM 835 C C . ASN A 1 104 ? -15.172 1.716 -1.208 1.00 94.19 104 ASN A C 1
ATOM 837 O O . ASN A 1 104 ? -14.923 2.918 -1.218 1.00 94.19 104 ASN A O 1
ATOM 841 N N . MET A 1 105 ? -14.410 0.796 -1.788 1.00 92.19 105 MET A N 1
ATOM 842 C CA . MET A 1 105 ? -13.262 1.088 -2.634 1.00 92.19 105 MET A CA 1
ATOM 843 C C . MET A 1 105 ? -13.545 0.549 -4.027 1.00 92.19 105 MET A C 1
ATOM 845 O O . MET A 1 105 ? -13.942 -0.613 -4.183 1.00 92.19 105 MET A O 1
ATOM 849 N N . THR A 1 106 ? -13.332 1.380 -5.037 1.00 93.56 106 THR A N 1
ATOM 850 C CA . THR A 1 106 ? -13.442 1.003 -6.445 1.00 93.56 106 THR A CA 1
ATOM 851 C C . THR A 1 106 ? -12.116 0.478 -6.987 1.00 93.56 106 THR A C 1
ATOM 853 O O . THR A 1 106 ? -11.062 0.615 -6.363 1.00 93.56 106 THR A O 1
ATOM 856 N N . ILE A 1 107 ? -12.149 -0.129 -8.175 1.00 90.44 107 ILE A N 1
ATOM 857 C CA . ILE A 1 107 ? -10.924 -0.516 -8.888 1.00 90.44 107 ILE A CA 1
ATOM 858 C C . ILE A 1 107 ? -10.038 0.713 -9.147 1.00 90.44 107 ILE A C 1
ATOM 860 O O . ILE A 1 107 ? -8.824 0.630 -8.968 1.00 90.44 107 ILE A O 1
ATOM 864 N N . SER A 1 108 ? -10.630 1.859 -9.497 1.00 88.12 108 SER A N 1
ATOM 865 C CA . SER A 1 108 ? -9.904 3.119 -9.697 1.00 88.12 108 SER A CA 1
ATOM 866 C C . SER A 1 108 ? -9.121 3.544 -8.453 1.00 88.12 108 SER A C 1
ATOM 868 O O . SER A 1 108 ? -7.959 3.932 -8.564 1.00 88.12 108 SER A O 1
ATOM 870 N N . ASP A 1 109 ? -9.731 3.440 -7.270 1.00 87.44 109 ASP A N 1
ATOM 871 C CA . ASP A 1 109 ? -9.086 3.822 -6.010 1.00 87.44 109 ASP A CA 1
ATOM 872 C C . ASP A 1 109 ? -7.873 2.930 -5.730 1.00 87.44 109 ASP A C 1
ATOM 874 O O . ASP A 1 109 ? -6.783 3.420 -5.441 1.00 87.44 109 ASP A O 1
ATOM 878 N N . ILE A 1 110 ? -8.028 1.614 -5.901 1.00 87.00 110 ILE A N 1
ATOM 879 C CA . ILE A 1 110 ? -6.931 0.655 -5.722 1.00 87.00 110 ILE A CA 1
ATOM 880 C C . ILE A 1 110 ? -5.784 0.937 -6.689 1.00 87.00 110 ILE A C 1
ATOM 882 O O . ILE A 1 110 ? -4.630 0.973 -6.270 1.00 87.00 110 ILE A O 1
ATOM 886 N N . LEU A 1 111 ? -6.084 1.171 -7.967 1.00 84.19 111 LEU A N 1
ATOM 887 C CA . LEU A 1 111 ? -5.073 1.493 -8.973 1.00 84.19 111 LEU A CA 1
ATOM 888 C C . LEU A 1 111 ? -4.345 2.805 -8.654 1.00 84.19 111 LEU A C 1
ATOM 890 O O . LEU A 1 111 ? -3.126 2.887 -8.808 1.00 84.19 111 LEU A O 1
ATOM 894 N N . PHE A 1 112 ? -5.065 3.818 -8.169 1.00 82.12 112 PHE A N 1
ATOM 895 C CA . PHE A 1 112 ? -4.468 5.069 -7.712 1.00 82.12 112 PHE A CA 1
ATOM 896 C C . PHE A 1 112 ? -3.534 4.850 -6.514 1.00 82.12 112 PHE A C 1
ATOM 898 O O . PHE A 1 112 ? -2.378 5.277 -6.550 1.00 82.12 112 PHE A O 1
ATOM 905 N N . HIS A 1 113 ? -3.991 4.143 -5.478 1.00 76.62 113 HIS A N 1
ATOM 906 C CA . HIS A 1 113 ? -3.170 3.846 -4.302 1.00 76.62 113 HIS A CA 1
ATOM 907 C C . HIS A 1 113 ? -1.952 2.989 -4.643 1.00 76.62 113 HIS A C 1
ATOM 909 O O . HIS A 1 113 ? -0.878 3.195 -4.075 1.00 76.62 113 HIS A O 1
ATOM 915 N N . TYR A 1 114 ? -2.082 2.098 -5.623 1.00 77.44 114 TYR A N 1
ATOM 916 C CA . TYR A 1 114 ? -0.978 1.295 -6.122 1.00 77.44 114 TYR A CA 1
ATOM 917 C C . TYR A 1 114 ? 0.097 2.129 -6.825 1.00 77.44 114 TYR A C 1
ATOM 919 O O . TYR A 1 114 ? 1.278 1.891 -6.587 1.00 77.44 114 TYR A O 1
ATOM 927 N N . LYS A 1 115 ? -0.266 3.170 -7.594 1.00 74.19 115 LYS A N 1
ATOM 928 C CA . LYS A 1 115 ? 0.721 4.114 -8.168 1.00 74.19 115 LYS A CA 1
ATOM 929 C C . LYS A 1 115 ? 1.551 4.822 -7.096 1.00 74.19 115 LYS A C 1
ATOM 931 O O . LYS A 1 115 ? 2.725 5.112 -7.308 1.00 74.19 115 LYS A O 1
ATOM 936 N N . VAL A 1 116 ? 0.932 5.145 -5.960 1.00 70.00 116 VAL A N 1
ATOM 937 C CA . VAL A 1 116 ? 1.584 5.896 -4.875 1.00 70.00 116 VAL A CA 1
ATOM 938 C C . VAL A 1 116 ? 2.401 4.977 -3.967 1.00 70.00 116 VAL A C 1
ATOM 940 O O . VAL A 1 116 ? 3.468 5.369 -3.497 1.00 70.00 116 VAL A O 1
ATOM 943 N N . ASN A 1 117 ? 1.916 3.759 -3.725 1.00 71.94 117 ASN A N 1
ATOM 944 C CA . ASN A 1 117 ? 2.558 2.777 -2.860 1.00 71.94 117 ASN A CA 1
ATOM 945 C C . ASN A 1 117 ? 2.443 1.357 -3.453 1.00 71.94 117 ASN A C 1
ATOM 947 O O . ASN A 1 117 ? 1.563 0.594 -3.030 1.00 71.94 117 ASN A O 1
ATOM 951 N N . PRO A 1 118 ? 3.309 0.996 -4.421 1.00 75.25 118 PRO A N 1
ATOM 952 C CA . PRO A 1 118 ? 3.240 -0.288 -5.112 1.00 75.25 118 PRO A CA 1
ATOM 953 C C . PRO A 1 118 ? 3.421 -1.469 -4.153 1.00 75.25 118 PRO A C 1
ATOM 955 O O . PRO A 1 118 ? 4.408 -1.542 -3.419 1.00 75.25 118 PRO A O 1
ATOM 958 N N . GLN A 1 119 ? 2.484 -2.419 -4.175 1.00 80.44 119 GLN A N 1
ATOM 959 C CA . GLN A 1 119 ? 2.606 -3.687 -3.446 1.00 80.44 119 GLN A CA 1
ATOM 960 C C . GLN A 1 119 ? 3.193 -4.769 -4.344 1.00 80.44 119 GLN A C 1
ATOM 962 O O . GLN A 1 119 ? 2.917 -4.799 -5.538 1.00 80.44 119 GLN A O 1
ATOM 967 N N . LYS A 1 120 ? 3.967 -5.702 -3.788 1.00 81.88 120 LYS A N 1
ATOM 968 C CA . LYS A 1 120 ? 4.491 -6.805 -4.601 1.00 81.88 120 LYS A CA 1
ATOM 969 C C . LYS A 1 120 ? 3.356 -7.675 -5.151 1.00 81.88 120 LYS A C 1
ATOM 971 O O . LYS A 1 120 ? 2.466 -8.080 -4.404 1.00 81.88 120 LYS A O 1
ATOM 976 N N . VAL A 1 121 ? 3.418 -7.991 -6.440 1.00 83.50 121 VAL A N 1
ATOM 977 C CA . VAL A 1 121 ? 2.484 -8.875 -7.144 1.00 83.50 121 VAL A CA 1
ATOM 978 C C . VAL A 1 121 ? 3.254 -10.064 -7.702 1.00 83.50 121 VAL A C 1
ATOM 980 O O . VAL A 1 121 ? 4.280 -9.893 -8.358 1.00 83.50 121 VAL A O 1
ATOM 983 N N . SER A 1 122 ? 2.761 -11.276 -7.439 1.00 83.88 122 SER A N 1
ATOM 984 C CA . SER A 1 122 ? 3.301 -12.484 -8.065 1.00 83.88 122 SER A CA 1
ATOM 985 C C . SER A 1 122 ? 2.765 -12.618 -9.489 1.00 83.88 122 SER A C 1
ATOM 987 O O . SER A 1 122 ? 1.556 -12.574 -9.715 1.00 83.88 122 SER A O 1
ATOM 989 N N . TYR A 1 123 ? 3.675 -12.832 -10.439 1.00 85.12 123 TYR A N 1
ATOM 990 C CA . TYR A 1 123 ? 3.352 -13.182 -11.823 1.00 85.12 123 TYR A CA 1
ATOM 991 C C . TYR A 1 123 ? 3.533 -14.686 -12.110 1.00 85.12 123 TYR A C 1
ATOM 993 O O . TYR A 1 123 ? 3.414 -15.104 -13.259 1.00 85.12 123 TYR A O 1
ATOM 1001 N N . ASP A 1 124 ? 3.772 -15.513 -11.082 1.00 85.50 124 ASP A N 1
ATOM 1002 C CA . ASP A 1 124 ? 4.048 -16.955 -11.234 1.00 85.50 124 ASP A CA 1
ATOM 1003 C C . ASP A 1 124 ? 2.843 -17.714 -11.805 1.00 85.50 124 ASP A C 1
ATOM 1005 O O . ASP A 1 124 ? 2.970 -18.671 -12.567 1.00 85.50 124 ASP A O 1
ATOM 1009 N N . SER A 1 125 ? 1.639 -17.286 -11.426 1.00 89.81 125 SER A N 1
ATOM 1010 C CA . SER A 1 125 ? 0.384 -17.797 -11.967 1.00 89.81 125 SER A CA 1
ATOM 1011 C C . SER A 1 125 ? -0.726 -16.764 -11.815 1.00 89.81 125 SER A C 1
ATOM 1013 O O . SER A 1 125 ? -0.687 -15.910 -10.928 1.00 89.81 125 SER A O 1
ATOM 1015 N N . LYS A 1 126 ? -1.779 -16.895 -12.628 1.00 92.00 126 LYS A N 1
ATOM 1016 C CA . LYS A 1 126 ? -2.981 -16.058 -12.522 1.00 92.00 126 LYS A CA 1
ATOM 1017 C C . LYS A 1 126 ? -3.619 -16.130 -11.129 1.00 92.00 126 LYS A C 1
ATOM 1019 O O . LYS A 1 126 ? -4.113 -15.130 -10.616 1.00 92.00 126 LYS A O 1
ATOM 1024 N N . LEU A 1 127 ? -3.585 -17.307 -10.500 1.00 93.25 127 LEU A N 1
ATOM 1025 C CA . LEU A 1 127 ? -4.088 -17.502 -9.141 1.00 93.25 127 LEU A CA 1
ATOM 1026 C C . LEU A 1 127 ? -3.224 -16.767 -8.108 1.00 93.25 127 LEU A C 1
ATOM 1028 O O . LEU A 1 127 ? -3.768 -16.089 -7.241 1.00 93.25 127 LEU A O 1
ATOM 1032 N N . ALA A 1 128 ? -1.897 -16.865 -8.219 1.00 90.75 128 ALA A N 1
ATOM 1033 C CA . ALA A 1 128 ? -0.979 -16.166 -7.324 1.00 90.75 128 ALA A CA 1
ATOM 1034 C C . ALA A 1 128 ? -1.128 -14.641 -7.446 1.00 90.75 128 ALA A C 1
ATOM 1036 O O . ALA A 1 128 ? -1.252 -13.960 -6.430 1.00 90.75 128 ALA A O 1
ATOM 1037 N N . MET A 1 129 ? -1.245 -14.120 -8.672 1.00 90.62 129 MET A N 1
ATOM 1038 C CA . MET A 1 129 ? -1.553 -12.710 -8.929 1.00 90.62 129 MET A CA 1
ATOM 1039 C C . MET A 1 129 ? -2.853 -12.285 -8.248 1.00 90.62 129 MET A C 1
ATOM 1041 O O . MET A 1 129 ? -2.881 -11.286 -7.531 1.00 90.62 129 MET A O 1
ATOM 1045 N N . ARG A 1 130 ? -3.929 -13.058 -8.437 1.00 94.50 130 ARG A N 1
ATOM 1046 C CA . ARG A 1 130 ? -5.229 -12.785 -7.816 1.00 94.50 130 ARG A CA 1
ATOM 1047 C C . ARG A 1 130 ? -5.122 -12.683 -6.297 1.00 94.50 130 ARG A C 1
ATOM 1049 O O . ARG A 1 130 ? -5.719 -11.795 -5.694 1.00 94.50 130 ARG A O 1
ATOM 1056 N N . GLU A 1 131 ? -4.380 -13.592 -5.675 1.00 94.06 131 GLU A N 1
ATOM 1057 C CA . GLU A 1 131 ? -4.162 -13.603 -4.228 1.00 94.06 131 GLU A CA 1
ATOM 1058 C C . GLU A 1 131 ? -3.312 -12.410 -3.766 1.00 94.06 131 GLU A C 1
ATOM 1060 O O . GLU A 1 131 ? -3.668 -11.757 -2.783 1.00 94.06 131 GLU A O 1
ATOM 1065 N N . SER A 1 132 ? -2.261 -12.040 -4.506 1.00 91.38 132 SER A N 1
ATOM 1066 C CA . SER A 1 132 ? -1.494 -10.814 -4.246 1.00 91.38 132 SER A CA 1
ATOM 1067 C C . SER A 1 132 ? -2.364 -9.557 -4.341 1.00 91.38 132 SER A C 1
ATOM 1069 O O . SER A 1 132 ? -2.284 -8.682 -3.476 1.00 91.38 132 SER A O 1
ATOM 1071 N N . LEU A 1 133 ? -3.235 -9.472 -5.351 1.00 92.38 133 LEU A N 1
ATOM 1072 C CA . LEU A 1 133 ? -4.169 -8.359 -5.522 1.00 92.38 133 LEU A CA 1
ATOM 1073 C C . LEU A 1 133 ? -5.198 -8.316 -4.393 1.00 92.38 133 LEU A C 1
ATOM 1075 O O . LEU A 1 133 ? -5.424 -7.254 -3.821 1.00 92.38 133 LEU A O 1
ATOM 1079 N N . LYS A 1 134 ? -5.765 -9.464 -4.006 1.00 94.62 134 LYS A N 1
ATOM 1080 C CA . LYS A 1 134 ? -6.681 -9.571 -2.861 1.00 94.62 134 LYS A CA 1
ATOM 1081 C C . LYS A 1 134 ? -6.036 -9.042 -1.579 1.00 94.62 134 LYS A C 1
ATOM 1083 O O . LYS A 1 134 ? -6.649 -8.252 -0.866 1.00 94.62 134 LYS A O 1
ATOM 1088 N N . ASN A 1 135 ? -4.796 -9.448 -1.311 1.00 91.00 135 ASN A N 1
ATOM 1089 C CA . ASN A 1 135 ? -4.047 -8.986 -0.144 1.00 91.00 135 ASN A CA 1
ATOM 1090 C C . ASN A 1 135 ? -3.772 -7.482 -0.219 1.00 91.00 135 ASN A C 1
ATOM 1092 O O . ASN A 1 135 ? -3.958 -6.783 0.771 1.00 91.00 135 ASN A O 1
ATOM 1096 N N . SER A 1 136 ? -3.404 -6.971 -1.394 1.00 89.44 136 SER A N 1
ATOM 1097 C CA . SER A 1 136 ? -3.182 -5.536 -1.607 1.00 89.44 136 SER A CA 1
ATOM 1098 C C . SER A 1 136 ? -4.451 -4.726 -1.332 1.00 89.44 136 SER A C 1
ATOM 1100 O O . SER A 1 136 ? -4.404 -3.753 -0.587 1.00 89.44 136 SER A O 1
ATOM 1102 N N . VAL A 1 137 ? -5.605 -5.170 -1.844 1.00 91.81 137 VAL A N 1
ATOM 1103 C CA . VAL A 1 137 ? -6.913 -4.552 -1.567 1.00 91.81 137 VAL A CA 1
ATOM 1104 C C . VAL A 1 137 ? -7.204 -4.526 -0.067 1.00 91.81 137 VAL A C 1
ATOM 1106 O O . VAL A 1 137 ? -7.572 -3.481 0.465 1.00 91.81 137 VAL A O 1
ATOM 1109 N N . ALA A 1 138 ? -6.999 -5.645 0.633 1.00 90.00 138 ALA A N 1
ATOM 1110 C CA . ALA A 1 138 ? -7.210 -5.710 2.077 1.00 90.00 138 ALA A CA 1
ATOM 1111 C C . ALA A 1 138 ? -6.295 -4.748 2.851 1.00 90.00 138 ALA A C 1
ATOM 1113 O O . ALA A 1 138 ? -6.747 -4.093 3.790 1.00 90.00 138 ALA A O 1
ATOM 1114 N N . LEU A 1 139 ? -5.026 -4.635 2.445 1.00 88.00 139 LEU A N 1
ATOM 1115 C CA . LEU A 1 139 ? -4.068 -3.711 3.051 1.00 88.00 139 LEU A CA 1
ATOM 1116 C C . LEU A 1 139 ? -4.477 -2.253 2.837 1.00 88.00 139 LEU A C 1
ATOM 1118 O O . LEU A 1 139 ? -4.499 -1.498 3.803 1.00 88.00 139 LEU A O 1
ATOM 1122 N N . TYR A 1 140 ? -4.869 -1.866 1.620 1.00 88.25 140 TYR A N 1
ATOM 1123 C CA . TYR A 1 140 ? -5.302 -0.493 1.351 1.00 88.25 140 TYR A CA 1
ATOM 1124 C C . TYR A 1 140 ? -6.553 -0.110 2.140 1.00 88.25 140 TYR A C 1
ATOM 1126 O O . TYR A 1 140 ? -6.594 0.975 2.716 1.00 88.25 140 TYR A O 1
ATOM 1134 N N . VAL A 1 141 ? -7.544 -1.004 2.233 1.00 88.94 141 VAL A N 1
ATOM 1135 C CA . VAL A 1 141 ? -8.735 -0.751 3.060 1.00 88.94 141 VAL A CA 1
ATOM 1136 C C . VAL A 1 141 ? -8.356 -0.613 4.532 1.00 88.94 141 VAL A C 1
ATOM 1138 O O . VAL A 1 141 ? -8.823 0.303 5.204 1.00 88.94 141 VAL A O 1
ATOM 1141 N N . ARG A 1 142 ? -7.490 -1.491 5.047 1.00 88.81 142 ARG A N 1
ATOM 1142 C CA . ARG A 1 142 ? -7.021 -1.416 6.434 1.00 88.81 142 ARG A CA 1
ATOM 1143 C C . ARG A 1 142 ? -6.318 -0.090 6.718 1.00 88.81 142 ARG A C 1
ATOM 1145 O O . ARG A 1 142 ? -6.638 0.577 7.699 1.00 88.81 142 ARG A O 1
ATOM 1152 N N . ASP A 1 143 ? -5.380 0.294 5.862 1.00 87.25 143 ASP A N 1
ATOM 1153 C CA . ASP A 1 143 ? -4.603 1.519 6.029 1.00 87.25 143 ASP A CA 1
ATOM 1154 C C . ASP A 1 143 ? -5.511 2.763 5.926 1.00 87.25 143 ASP A C 1
ATOM 1156 O O . ASP A 1 143 ? -5.328 3.724 6.679 1.00 87.25 143 ASP A O 1
ATOM 1160 N N . TRP A 1 144 ? -6.548 2.720 5.079 1.00 87.62 144 TRP A N 1
ATOM 1161 C CA . TRP A 1 144 ? -7.597 3.743 5.018 1.00 87.62 144 TRP A CA 1
ATOM 1162 C C . TRP A 1 144 ? -8.384 3.846 6.331 1.00 87.62 144 TRP A C 1
ATOM 1164 O O . TRP A 1 144 ? -8.463 4.924 6.919 1.00 87.62 144 TRP A O 1
ATOM 1174 N N . VAL A 1 145 ? -8.915 2.728 6.839 1.00 88.06 145 VAL A N 1
ATOM 1175 C CA . VAL A 1 145 ? -9.678 2.689 8.102 1.00 88.06 145 VAL A CA 1
ATOM 1176 C C . VAL A 1 145 ? -8.836 3.207 9.271 1.00 88.06 145 VAL A C 1
ATOM 1178 O O . VAL A 1 145 ? -9.330 3.972 10.104 1.00 88.06 145 VAL A O 1
ATOM 1181 N N . PHE A 1 146 ? -7.557 2.832 9.332 1.00 87.44 146 PHE A N 1
ATOM 1182 C CA . PHE A 1 146 ? -6.634 3.312 10.362 1.00 87.44 146 PHE A CA 1
ATOM 1183 C C . PHE A 1 146 ? -6.361 4.808 10.246 1.00 87.44 146 PHE A C 1
ATOM 1185 O O . PHE A 1 146 ? -6.367 5.501 11.264 1.00 87.44 146 PHE A O 1
ATOM 1192 N N . SER A 1 147 ? -6.184 5.315 9.027 1.00 88.56 147 SER A N 1
ATOM 1193 C CA . SER A 1 147 ? -5.999 6.748 8.784 1.00 88.56 147 SER A CA 1
ATOM 1194 C C . SER A 1 147 ? -7.226 7.543 9.234 1.00 88.56 147 SER A C 1
ATOM 1196 O O . SER A 1 147 ? -7.094 8.499 9.996 1.00 88.56 147 SER A O 1
ATOM 1198 N N . GLU A 1 148 ? -8.429 7.094 8.872 1.00 87.88 148 GLU A N 1
ATOM 1199 C CA . GLU A 1 148 ? -9.688 7.725 9.281 1.00 87.88 148 GLU A CA 1
ATOM 1200 C C . GLU A 1 148 ? -9.908 7.673 10.798 1.00 87.88 148 GLU A C 1
ATOM 1202 O O . GLU A 1 148 ? -10.361 8.644 11.409 1.00 87.88 148 GLU A O 1
ATOM 1207 N N . LYS A 1 149 ? -9.580 6.551 11.452 1.00 86.94 149 LYS A N 1
ATOM 1208 C CA . LYS A 1 149 ? -9.614 6.462 12.921 1.00 86.94 149 LYS A CA 1
ATOM 1209 C C . LYS A 1 149 ? -8.621 7.442 13.551 1.00 86.94 149 LYS A C 1
ATOM 1211 O O . LYS A 1 149 ? -9.003 8.180 14.456 1.00 86.94 149 LYS A O 1
ATOM 1216 N N . GLY A 1 150 ? -7.394 7.512 13.034 1.00 88.19 150 GLY A N 1
ATOM 1217 C CA . GLY A 1 150 ? -6.365 8.428 13.522 1.00 88.19 150 GLY A CA 1
ATOM 1218 C C . GLY A 1 150 ? -6.751 9.902 13.381 1.00 88.19 150 GLY A C 1
ATOM 1219 O O . GLY A 1 150 ? -6.551 10.675 14.317 1.00 88.19 150 GLY A O 1
ATOM 1220 N N . ILE A 1 151 ? -7.369 10.287 12.260 1.00 90.00 151 ILE A N 1
ATOM 1221 C CA . ILE A 1 151 ? -7.891 11.646 12.041 1.00 90.00 151 ILE A CA 1
ATOM 1222 C C . ILE A 1 151 ? -9.047 11.950 13.005 1.00 90.00 151 ILE A C 1
ATOM 1224 O O . ILE A 1 151 ? -9.072 13.013 13.631 1.00 90.00 151 ILE A O 1
ATOM 1228 N N . ARG A 1 152 ? -9.994 11.015 13.188 1.00 92.56 152 ARG A N 1
ATOM 1229 C CA . ARG A 1 152 ? -11.104 11.171 14.152 1.00 92.56 152 ARG A CA 1
ATOM 1230 C C . ARG A 1 152 ? -10.605 11.358 15.585 1.00 92.56 152 ARG A C 1
ATOM 1232 O O . ARG A 1 152 ? -11.144 12.181 16.324 1.00 92.56 152 ARG A O 1
ATOM 1239 N N . GLU A 1 153 ? -9.550 10.642 15.952 1.00 91.81 153 GLU A N 1
ATOM 1240 C CA . GLU A 1 153 ? -8.883 10.736 17.255 1.00 91.81 153 GLU A CA 1
ATOM 1241 C C . GLU A 1 153 ? -7.906 11.918 17.354 1.00 91.81 153 GLU A C 1
ATOM 1243 O O . GLU A 1 153 ? -7.296 12.133 18.401 1.00 91.81 153 GLU A O 1
ATOM 1248 N N . LYS A 1 154 ? -7.799 12.736 16.297 1.00 94.12 154 LYS A N 1
ATOM 1249 C CA . LYS A 1 154 ? -6.932 13.920 16.217 1.00 94.12 154 LYS A CA 1
ATOM 1250 C C . LYS A 1 154 ? -5.445 13.595 16.391 1.00 94.12 154 LYS A C 1
ATOM 1252 O O . LYS A 1 154 ? -4.669 14.464 16.803 1.00 94.12 154 LYS A O 1
ATOM 1257 N N . LEU A 1 155 ? -5.032 12.366 16.076 1.00 86.56 155 LEU A N 1
ATOM 1258 C CA . LEU A 1 155 ? -3.631 11.941 16.150 1.00 86.56 155 LEU A CA 1
ATOM 1259 C C . LEU A 1 155 ? -2.768 12.702 15.135 1.00 86.56 155 LEU A C 1
ATOM 1261 O O . LEU A 1 155 ? -1.616 13.016 15.421 1.00 86.56 155 LEU A O 1
ATOM 1265 N N . ASP A 1 156 ? -3.352 13.105 14.004 1.00 87.44 156 ASP A N 1
ATOM 1266 C CA . ASP A 1 156 ? -2.751 13.984 12.990 1.00 87.44 156 ASP A CA 1
ATOM 1267 C C . ASP A 1 156 ? -2.301 15.347 13.551 1.00 87.44 156 ASP A C 1
ATOM 1269 O O . ASP A 1 156 ? -1.445 16.027 12.978 1.00 87.44 156 ASP A O 1
ATOM 1273 N N . ARG A 1 157 ? -2.855 15.762 14.697 1.00 90.69 157 ARG A N 1
ATOM 1274 C CA . ARG A 1 157 ? -2.540 17.049 15.327 1.00 90.69 157 ARG A CA 1
ATOM 1275 C C . ARG A 1 157 ? -1.334 16.986 16.252 1.00 90.69 157 ARG A C 1
ATOM 1277 O O . ARG A 1 157 ? -0.810 18.050 16.600 1.00 90.69 157 ARG A O 1
ATOM 1284 N N . LEU A 1 158 ? -0.909 15.783 16.642 1.00 86.75 158 LEU A N 1
ATOM 1285 C CA . LEU A 1 158 ? 0.211 15.581 17.552 1.00 86.75 158 LEU A CA 1
ATOM 1286 C C . LEU A 1 158 ? 1.506 16.139 16.937 1.00 86.75 158 LEU A C 1
ATOM 1288 O O . LEU A 1 158 ? 1.769 15.905 15.754 1.00 86.75 158 LEU A O 1
ATOM 1292 N N . PRO A 1 159 ? 2.348 16.849 17.714 1.00 88.00 159 PRO A N 1
ATOM 1293 C CA . PRO A 1 159 ? 3.606 17.391 17.202 1.00 88.00 159 PRO A CA 1
ATOM 1294 C C . PRO A 1 159 ? 4.527 16.324 16.600 1.00 88.00 159 PRO A C 1
ATOM 1296 O O . PRO A 1 159 ? 5.157 16.576 15.577 1.00 88.00 159 PRO A O 1
ATOM 1299 N N . SER A 1 160 ? 4.564 15.127 17.196 1.00 83.56 160 SER A N 1
ATOM 1300 C CA . SER A 1 160 ? 5.334 13.984 16.694 1.00 83.56 160 SER A CA 1
ATOM 1301 C C . SER A 1 160 ? 4.860 13.530 15.313 1.00 83.56 160 SER A C 1
ATOM 1303 O O . SER A 1 160 ? 5.678 13.363 14.413 1.00 83.56 160 SER A O 1
ATOM 1305 N N . VAL A 1 161 ? 3.544 13.410 15.116 1.00 77.38 161 VAL A N 1
ATOM 1306 C CA . VAL A 1 161 ? 2.948 13.004 13.834 1.00 77.38 161 VAL A CA 1
ATOM 1307 C C . VAL A 1 161 ? 3.163 14.079 12.770 1.00 77.38 161 VAL A C 1
ATOM 1309 O O . VAL A 1 161 ? 3.549 13.764 11.649 1.00 77.38 161 VAL A O 1
ATOM 1312 N N . LYS A 1 162 ? 3.002 15.363 13.112 1.00 81.75 162 LYS A N 1
ATOM 1313 C CA . LYS A 1 162 ? 3.290 16.472 12.185 1.00 81.75 162 LYS A CA 1
ATOM 1314 C C . LYS A 1 162 ? 4.749 16.498 11.739 1.00 81.75 162 LYS A C 1
ATOM 1316 O O . LYS A 1 162 ? 5.014 16.712 10.557 1.00 81.75 162 LYS A O 1
ATOM 1321 N N . ALA A 1 163 ? 5.677 16.283 12.672 1.00 81.38 163 ALA A N 1
ATOM 1322 C CA . ALA A 1 163 ? 7.099 16.202 12.363 1.00 81.38 163 ALA A CA 1
ATOM 1323 C C . ALA A 1 163 ? 7.388 15.025 11.421 1.00 81.38 163 ALA A C 1
ATOM 1325 O O . ALA A 1 163 ? 8.039 15.215 10.399 1.00 81.38 163 ALA A O 1
ATOM 1326 N N . GLU A 1 164 ? 6.832 13.844 11.701 1.00 79.75 164 GLU A N 1
ATOM 1327 C CA . GLU A 1 164 ? 7.011 12.671 10.844 1.00 79.75 164 GLU A CA 1
ATOM 1328 C C . GLU A 1 164 ? 6.424 12.875 9.440 1.00 79.75 164 GLU A C 1
ATOM 1330 O O . GLU A 1 164 ? 7.087 12.572 8.448 1.00 79.75 164 GLU A O 1
ATOM 1335 N N . VAL A 1 165 ? 5.221 13.449 9.326 1.00 77.56 165 VAL A N 1
ATOM 1336 C CA . VAL A 1 165 ? 4.612 13.783 8.027 1.00 77.56 165 VAL A CA 1
ATOM 1337 C C . VAL A 1 165 ? 5.517 14.715 7.224 1.00 77.56 165 VAL A C 1
ATOM 1339 O O . VAL A 1 165 ? 5.701 14.498 6.026 1.00 77.56 165 VAL A O 1
ATOM 1342 N N . GLN A 1 166 ? 6.102 15.730 7.864 1.00 79.50 166 GLN A N 1
ATOM 1343 C CA . GLN A 1 166 ? 7.027 16.645 7.201 1.00 79.50 166 GLN A CA 1
ATOM 1344 C C . GLN A 1 166 ? 8.287 15.916 6.716 1.00 79.50 166 GLN A C 1
ATOM 1346 O O . GLN A 1 166 ? 8.617 15.996 5.533 1.00 79.50 166 GLN A O 1
ATOM 1351 N N . THR A 1 167 ? 8.916 15.108 7.575 1.00 80.94 167 THR A N 1
ATOM 1352 C CA . THR A 1 167 ? 10.078 14.287 7.203 1.00 80.94 167 THR A CA 1
ATOM 1353 C C . THR A 1 167 ? 9.764 13.340 6.042 1.00 80.94 167 THR A C 1
ATOM 1355 O O . THR A 1 167 ? 10.579 13.161 5.137 1.00 80.94 167 THR A O 1
ATOM 1358 N N . ARG A 1 168 ? 8.569 12.737 6.010 1.00 74.62 168 ARG A N 1
ATOM 1359 C CA . ARG A 1 168 ? 8.158 11.862 4.901 1.00 74.62 168 ARG A CA 1
ATOM 1360 C C . ARG A 1 168 ? 7.904 12.623 3.607 1.00 74.62 168 ARG A C 1
ATOM 1362 O O . ARG A 1 168 ? 8.271 12.113 2.550 1.00 74.62 168 ARG A O 1
ATOM 1369 N N . LYS A 1 169 ? 7.338 13.831 3.663 1.00 75.06 169 LYS A N 1
ATOM 1370 C CA . LYS A 1 169 ? 7.193 14.696 2.480 1.00 75.06 169 LYS A CA 1
ATOM 1371 C C . LYS A 1 169 ? 8.549 15.055 1.883 1.00 75.06 169 LYS A C 1
ATOM 1373 O O . LYS A 1 169 ? 8.729 14.905 0.678 1.00 75.06 169 LYS A O 1
ATOM 1378 N N . GLU A 1 170 ? 9.494 15.472 2.720 1.00 75.19 170 GLU A N 1
ATOM 1379 C CA . GLU A 1 170 ? 10.861 15.808 2.305 1.00 75.19 170 GLU A CA 1
ATOM 1380 C C . GLU A 1 170 ? 11.569 14.600 1.691 1.00 75.19 170 GLU A C 1
ATOM 1382 O O . GLU A 1 170 ? 12.127 14.699 0.601 1.00 75.19 170 GLU A O 1
ATOM 1387 N N . TYR A 1 171 ? 11.458 13.430 2.325 1.00 76.00 171 TYR A N 1
ATOM 1388 C CA . TYR A 1 171 ? 12.002 12.183 1.792 1.00 76.00 171 TYR A CA 1
ATOM 1389 C C . TYR A 1 171 ? 11.420 11.825 0.415 1.00 76.00 171 TYR A C 1
ATOM 1391 O O . TYR A 1 171 ? 12.159 11.468 -0.503 1.00 76.00 171 TYR A O 1
ATOM 1399 N N . LEU A 1 172 ? 10.098 11.930 0.242 1.00 71.19 172 LEU A N 1
ATOM 1400 C CA . LEU A 1 172 ? 9.445 11.647 -1.039 1.00 71.19 172 LEU A CA 1
ATOM 1401 C C . LEU A 1 172 ? 9.838 12.659 -2.122 1.00 71.19 172 LEU A C 1
ATOM 1403 O O . LEU A 1 172 ? 10.016 12.267 -3.275 1.00 71.19 172 LEU A O 1
ATOM 1407 N N . LEU A 1 173 ? 9.983 13.938 -1.765 1.00 74.19 173 LEU A N 1
ATOM 1408 C CA . LEU A 1 173 ? 10.461 14.974 -2.678 1.00 74.19 173 LEU A CA 1
ATOM 1409 C C . LEU A 1 173 ? 11.898 14.689 -3.121 1.00 74.19 173 LEU A C 1
ATOM 1411 O O . LEU A 1 173 ? 12.158 14.653 -4.321 1.00 74.19 173 LEU A O 1
ATOM 1415 N N . ALA A 1 174 ? 12.795 14.402 -2.175 1.00 72.62 174 ALA A N 1
ATOM 1416 C CA . ALA A 1 174 ? 14.176 14.032 -2.462 1.00 72.62 174 ALA A CA 1
ATOM 1417 C C . ALA A 1 174 ? 14.242 12.812 -3.391 1.00 72.62 174 ALA A C 1
ATOM 1419 O O . ALA A 1 174 ? 14.932 12.847 -4.406 1.00 72.62 174 ALA A O 1
ATOM 1420 N N . LYS A 1 175 ? 13.449 11.767 -3.120 1.00 70.81 175 LYS A N 1
ATOM 1421 C CA . LYS A 1 175 ? 13.367 10.588 -3.992 1.00 70.81 175 LYS A CA 1
ATOM 1422 C C . LYS A 1 175 ? 12.900 10.941 -5.409 1.00 70.81 175 LYS A C 1
ATOM 1424 O O . LYS A 1 175 ? 13.461 10.438 -6.376 1.00 70.81 175 LYS A O 1
ATOM 1429 N N . LYS A 1 176 ? 11.898 11.816 -5.553 1.00 69.56 176 LYS A N 1
ATOM 1430 C CA . LYS A 1 176 ? 11.442 12.287 -6.873 1.00 69.56 176 LYS A CA 1
ATOM 1431 C C . LYS A 1 176 ? 12.510 13.098 -7.604 1.00 69.56 176 LYS A C 1
ATOM 1433 O O . LYS A 1 176 ? 12.642 12.944 -8.811 1.00 69.56 176 LYS A O 1
ATOM 1438 N N . MET A 1 177 ? 13.261 13.938 -6.892 1.00 72.94 177 MET A N 1
ATOM 1439 C CA . MET A 1 177 ? 14.368 14.701 -7.474 1.00 72.94 177 MET A CA 1
ATOM 1440 C C . MET A 1 177 ? 15.480 13.776 -7.967 1.00 72.94 177 MET A C 1
ATOM 1442 O O . MET A 1 177 ? 15.920 13.927 -9.099 1.00 72.94 177 MET A O 1
ATOM 1446 N N . VAL A 1 178 ? 15.875 12.784 -7.164 1.00 73.88 178 VAL A N 1
ATOM 1447 C CA . VAL A 1 178 ? 16.864 11.772 -7.567 1.00 73.88 178 VAL A CA 1
ATOM 1448 C C . VAL A 1 178 ? 16.390 11.016 -8.805 1.00 73.88 178 VAL A C 1
ATOM 1450 O O . VAL A 1 178 ? 17.139 10.906 -9.766 1.00 73.88 178 VAL A O 1
ATOM 1453 N N . ASN A 1 179 ? 15.136 10.561 -8.832 1.00 67.81 179 ASN A N 1
ATOM 1454 C CA . ASN A 1 179 ? 14.591 9.878 -10.007 1.00 67.81 179 ASN A CA 1
ATOM 1455 C C . ASN A 1 179 ? 14.606 10.768 -11.259 1.00 67.81 179 ASN A C 1
ATOM 1457 O O . ASN A 1 179 ? 14.934 10.292 -12.337 1.00 67.81 179 ASN A O 1
ATOM 1461 N N . ARG A 1 180 ? 14.292 12.059 -11.123 1.00 71.62 180 ARG A N 1
ATOM 1462 C CA . ARG A 1 180 ? 14.354 13.000 -12.244 1.00 71.62 180 ARG A CA 1
ATOM 1463 C C . ARG A 1 180 ? 15.786 13.206 -12.745 1.00 71.62 180 ARG A C 1
ATOM 1465 O O . ARG A 1 180 ? 16.007 13.190 -13.947 1.00 71.62 180 ARG A O 1
ATOM 1472 N N . LEU A 1 181 ? 16.750 13.360 -11.838 1.00 76.88 181 LEU A N 1
ATOM 1473 C CA . LEU A 1 181 ? 18.169 13.443 -12.199 1.00 76.88 181 LEU A CA 1
ATOM 1474 C C . LEU A 1 181 ? 18.635 12.163 -12.903 1.00 76.88 181 LEU A C 1
ATOM 1476 O O . LEU A 1 181 ? 19.396 12.229 -13.857 1.00 76.88 181 LEU A O 1
ATOM 1480 N N . TYR A 1 182 ? 18.153 10.997 -12.469 1.00 71.06 182 TYR A N 1
ATOM 1481 C CA . TYR A 1 182 ? 18.412 9.737 -13.162 1.00 71.06 182 TYR A CA 1
ATOM 1482 C C . TYR A 1 182 ? 17.880 9.781 -14.598 1.00 71.06 182 TYR A C 1
ATOM 1484 O O . TYR A 1 182 ? 18.630 9.568 -15.543 1.00 71.06 182 TYR A O 1
ATOM 1492 N N . GLU A 1 183 ? 16.607 10.129 -14.789 1.00 71.44 183 GLU A N 1
ATOM 1493 C CA . GLU A 1 183 ? 15.994 10.247 -16.120 1.00 71.44 183 GLU A CA 1
ATOM 1494 C C . GLU A 1 183 ? 16.731 11.245 -17.034 1.00 71.44 183 GLU A C 1
ATOM 1496 O O . GLU A 1 183 ? 16.835 11.004 -18.233 1.00 71.44 183 GLU A O 1
ATOM 1501 N N . GLU A 1 184 ? 17.286 12.328 -16.483 1.00 73.88 184 GLU A N 1
ATOM 1502 C CA . GLU A 1 184 ? 18.025 13.345 -17.244 1.00 73.88 184 GLU A CA 1
ATOM 1503 C C . GLU A 1 184 ? 19.439 12.892 -17.668 1.00 73.88 184 GLU A C 1
ATOM 1505 O O . GLU A 1 184 ? 19.927 13.347 -18.700 1.00 73.88 184 GLU A O 1
ATOM 1510 N N . VAL A 1 185 ? 20.090 11.993 -16.915 1.00 73.88 185 VAL A N 1
ATOM 1511 C CA . VAL A 1 185 ? 21.526 11.660 -17.087 1.00 73.88 185 VAL A CA 1
ATOM 1512 C C . VAL A 1 185 ? 21.756 10.185 -17.465 1.00 73.88 185 VAL A C 1
ATOM 1514 O O . VAL A 1 185 ? 22.857 9.780 -17.827 1.00 73.88 185 VAL A O 1
ATOM 1517 N N . THR A 1 186 ? 20.713 9.354 -17.439 1.00 66.44 186 THR A N 1
ATOM 1518 C CA . THR A 1 186 ? 20.776 7.903 -17.718 1.00 66.44 186 THR A CA 1
ATOM 1519 C C . THR A 1 186 ? 21.332 7.535 -19.084 1.00 66.44 186 THR A C 1
ATOM 1521 O O . THR A 1 186 ? 21.935 6.474 -19.213 1.00 66.44 186 THR A O 1
ATOM 1524 N N . ALA A 1 187 ? 21.157 8.381 -20.100 1.00 68.00 187 ALA A N 1
ATOM 1525 C CA . ALA A 1 187 ? 21.731 8.138 -21.423 1.00 68.00 187 ALA A CA 1
ATOM 1526 C C . ALA A 1 187 ? 23.274 8.166 -21.415 1.00 68.00 187 ALA A C 1
ATOM 1528 O O . ALA A 1 187 ? 23.902 7.516 -22.252 1.00 68.00 187 ALA A O 1
ATOM 1529 N N . ASP A 1 188 ? 23.867 8.876 -20.451 1.00 68.19 188 ASP A N 1
ATOM 1530 C CA . ASP A 1 188 ? 25.307 9.114 -20.348 1.00 68.19 188 ASP A CA 1
ATOM 1531 C C . ASP A 1 188 ? 25.997 8.215 -19.304 1.00 68.19 188 ASP A C 1
ATOM 1533 O O . ASP A 1 188 ? 27.228 8.159 -19.251 1.00 68.19 188 ASP A O 1
ATOM 1537 N N . LEU A 1 189 ? 25.227 7.485 -18.489 1.00 69.44 189 LEU A N 1
ATOM 1538 C CA . LEU A 1 189 ? 25.727 6.670 -17.376 1.00 69.44 189 LEU A CA 1
ATOM 1539 C C . LEU A 1 189 ? 25.621 5.175 -17.688 1.00 69.44 189 LEU A C 1
ATOM 1541 O O . LEU A 1 189 ? 24.602 4.689 -18.175 1.00 69.44 189 LEU A O 1
ATOM 1545 N N . LYS A 1 190 ? 26.680 4.417 -17.385 1.00 71.56 190 LYS A N 1
ATOM 1546 C CA . LYS A 1 190 ? 26.784 2.985 -17.716 1.00 71.56 190 LYS A CA 1
ATOM 1547 C C . LYS A 1 190 ? 26.410 2.063 -16.557 1.00 71.56 190 LYS A C 1
ATOM 1549 O O . LYS A 1 190 ? 26.283 0.857 -16.774 1.00 71.56 190 LYS A O 1
ATOM 1554 N N . SER A 1 191 ? 26.259 2.588 -15.339 1.00 76.38 191 SER A N 1
ATOM 1555 C CA . SER A 1 191 ? 25.909 1.799 -14.152 1.00 76.38 191 SER A CA 1
ATOM 1556 C C . SER A 1 191 ? 25.242 2.622 -13.041 1.00 76.38 191 SER A C 1
ATOM 1558 O O . SER A 1 191 ? 25.381 3.845 -12.971 1.00 76.38 191 SER A O 1
ATOM 1560 N N . ASP A 1 192 ? 24.569 1.928 -12.117 1.00 74.44 192 ASP A N 1
ATOM 1561 C CA . ASP A 1 192 ? 23.967 2.528 -10.916 1.00 74.44 192 ASP A CA 1
ATOM 1562 C C . ASP A 1 192 ? 25.021 3.140 -9.969 1.00 74.44 192 ASP A C 1
ATOM 1564 O O . ASP A 1 192 ? 24.745 4.113 -9.267 1.00 74.44 192 ASP A O 1
ATOM 1568 N N . GLU A 1 193 ? 26.250 2.608 -9.963 1.00 78.94 19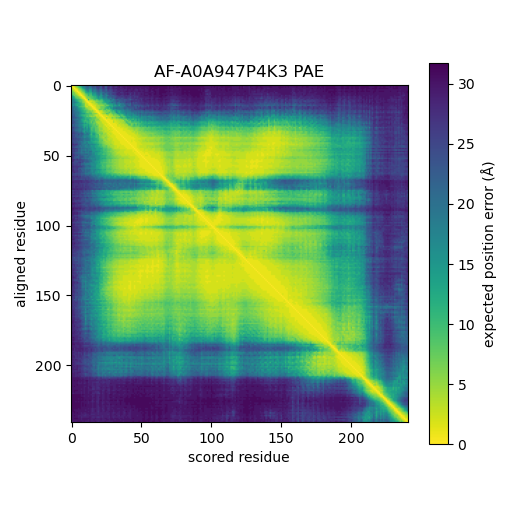3 GLU A N 1
ATOM 1569 C CA . GLU A 1 193 ? 27.366 3.150 -9.173 1.00 78.94 193 GLU A CA 1
ATOM 1570 C C . GLU A 1 193 ? 27.844 4.504 -9.717 1.00 78.94 193 GLU A C 1
ATOM 1572 O O . GLU A 1 193 ? 28.126 5.424 -8.944 1.00 78.94 193 GLU A O 1
ATOM 1577 N N . GLU A 1 194 ? 27.899 4.655 -11.046 1.00 78.56 194 GLU A N 1
ATOM 1578 C CA . GLU A 1 194 ? 28.222 5.932 -11.691 1.00 78.56 194 GLU A CA 1
ATOM 1579 C C . GLU A 1 194 ? 27.144 6.982 -11.402 1.00 78.56 194 GLU A C 1
ATOM 1581 O O . GLU A 1 194 ? 27.470 8.138 -11.118 1.00 78.56 194 GLU A O 1
ATOM 1586 N N . PHE A 1 195 ? 25.873 6.573 -11.380 1.00 77.88 195 PHE A N 1
ATOM 1587 C CA . PHE A 1 195 ? 24.775 7.455 -10.996 1.00 77.88 195 PHE A CA 1
ATOM 1588 C C . PHE A 1 195 ? 24.862 7.910 -9.537 1.00 77.88 195 PHE A C 1
ATOM 1590 O O . PHE A 1 195 ? 24.714 9.100 -9.257 1.00 77.88 195 PHE A O 1
ATOM 1597 N N . GLN A 1 196 ? 25.153 7.004 -8.601 1.00 79.50 196 GLN A N 1
ATOM 1598 C CA . GLN A 1 196 ? 25.284 7.381 -7.193 1.00 79.50 196 GLN A CA 1
ATOM 1599 C C . GLN A 1 196 ? 26.409 8.405 -6.992 1.00 79.50 196 GLN A C 1
ATOM 1601 O O . GLN A 1 196 ? 26.224 9.404 -6.297 1.00 79.50 196 GLN A O 1
ATOM 1606 N N . LYS A 1 197 ? 27.546 8.214 -7.672 1.00 82.75 197 LYS A N 1
ATOM 1607 C CA . LYS A 1 197 ? 28.664 9.164 -7.642 1.00 82.75 197 LYS A CA 1
ATOM 1608 C C . LYS A 1 197 ? 28.293 10.522 -8.249 1.00 82.75 197 LYS A C 1
ATOM 1610 O O . LYS A 1 197 ? 28.714 11.559 -7.730 1.00 82.75 197 LYS A O 1
ATOM 1615 N N . TYR A 1 198 ? 27.503 10.529 -9.324 1.00 80.88 198 TYR A N 1
ATOM 1616 C CA . TYR A 1 198 ? 26.962 11.755 -9.914 1.00 80.88 198 TYR A CA 1
ATOM 1617 C C . TYR A 1 198 ? 26.066 12.508 -8.921 1.00 80.88 198 TYR A C 1
ATOM 1619 O O . TYR A 1 198 ? 26.277 13.699 -8.698 1.00 80.88 198 TYR A O 1
ATOM 1627 N N . VAL A 1 199 ? 25.127 11.817 -8.265 1.00 81.12 199 VAL A N 1
ATOM 1628 C CA . VAL A 1 199 ? 24.234 12.416 -7.257 1.00 81.12 199 VAL A CA 1
ATOM 1629 C C . VAL A 1 199 ? 25.029 13.004 -6.092 1.00 81.12 199 VAL A C 1
ATOM 1631 O O . VAL A 1 199 ? 24.753 14.129 -5.678 1.00 81.12 199 VAL A O 1
ATOM 1634 N N . ASP A 1 200 ? 26.037 12.290 -5.588 1.00 83.06 200 ASP A N 1
ATOM 1635 C CA . ASP A 1 200 ? 26.875 12.773 -4.486 1.00 83.06 200 ASP A CA 1
ATOM 1636 C C . ASP A 1 200 ? 27.667 14.033 -4.877 1.00 83.06 200 ASP A C 1
ATOM 1638 O O . ASP A 1 200 ? 27.747 14.985 -4.096 1.00 83.06 200 ASP A O 1
ATOM 1642 N N . THR A 1 201 ? 28.196 14.071 -6.105 1.00 82.88 201 THR A N 1
ATOM 1643 C CA . THR A 1 201 ? 28.914 15.237 -6.651 1.00 82.88 201 THR A CA 1
ATOM 1644 C C . THR A 1 201 ? 27.974 16.429 -6.817 1.00 82.88 201 THR A C 1
ATOM 1646 O O . THR A 1 201 ? 28.263 17.516 -6.323 1.00 82.88 201 THR A O 1
ATOM 1649 N N . TYR A 1 202 ? 26.802 16.209 -7.413 1.00 80.12 202 TYR A N 1
ATOM 1650 C CA . TYR A 1 202 ? 25.780 17.235 -7.603 1.00 80.12 202 TYR A CA 1
ATOM 1651 C C . TYR A 1 202 ? 25.282 17.811 -6.268 1.00 80.12 202 TYR A C 1
ATOM 1653 O O . TYR A 1 202 ? 25.130 19.022 -6.115 1.00 80.12 202 TYR A O 1
ATOM 1661 N N . LEU A 1 203 ? 25.080 16.959 -5.256 1.00 75.81 203 LEU A N 1
ATOM 1662 C CA . LEU A 1 203 ? 24.727 17.395 -3.902 1.00 75.81 203 LEU A CA 1
ATOM 1663 C C . LEU A 1 203 ? 25.845 18.204 -3.239 1.00 75.81 203 LEU A C 1
ATOM 1665 O O . LEU A 1 203 ? 25.550 19.137 -2.492 1.00 75.81 203 LEU A O 1
ATOM 1669 N N . HIS A 1 204 ? 27.107 17.841 -3.464 1.00 77.38 204 HIS A N 1
ATOM 1670 C CA . HIS A 1 204 ? 28.243 18.596 -2.948 1.00 77.38 204 HIS A CA 1
ATOM 1671 C C . HIS A 1 204 ? 28.327 19.981 -3.600 1.00 77.38 204 HIS A C 1
ATOM 1673 O O . HIS A 1 204 ? 28.379 20.977 -2.883 1.00 77.38 204 HIS A O 1
ATOM 1679 N N . GLU A 1 205 ? 28.220 20.061 -4.926 1.00 78.12 205 GLU A N 1
ATOM 1680 C CA . GLU A 1 205 ? 28.210 21.326 -5.670 1.00 78.12 205 GLU A CA 1
ATOM 1681 C C . GLU A 1 205 ? 27.037 22.225 -5.267 1.00 78.12 205 GLU A C 1
ATOM 1683 O O . GLU A 1 205 ? 27.215 23.423 -5.062 1.00 78.12 205 GLU A O 1
ATOM 1688 N N . LEU A 1 206 ? 25.836 21.665 -5.084 1.00 72.62 206 LEU A N 1
ATOM 1689 C CA . LEU A 1 206 ? 24.687 22.422 -4.582 1.00 72.62 206 LEU A CA 1
ATOM 1690 C C . LEU A 1 206 ? 24.925 22.986 -3.178 1.00 72.62 206 LEU A C 1
ATOM 1692 O O . LEU A 1 206 ? 24.476 24.094 -2.899 1.00 72.62 206 LEU A O 1
ATOM 1696 N N . LYS A 1 207 ? 25.612 22.253 -2.293 1.00 69.00 207 LYS A N 1
ATOM 1697 C CA . LYS A 1 207 ? 25.948 22.737 -0.943 1.00 69.00 207 LYS A CA 1
ATOM 1698 C C . LYS A 1 207 ? 26.990 23.850 -0.967 1.00 69.00 207 LYS A C 1
ATOM 1700 O O . LYS A 1 207 ? 26.859 24.781 -0.186 1.00 69.00 207 LYS A O 1
ATOM 1705 N N . GLU A 1 208 ? 27.983 23.755 -1.845 1.00 71.44 208 GLU A N 1
ATOM 1706 C CA . GLU A 1 208 ? 29.003 24.797 -2.029 1.00 71.44 208 GLU A CA 1
ATOM 1707 C C . GLU A 1 208 ? 28.405 26.063 -2.670 1.00 71.44 208 GLU A C 1
ATOM 1709 O O . GLU A 1 208 ? 28.728 27.181 -2.274 1.00 71.44 208 GLU A O 1
ATOM 1714 N N . ASN A 1 209 ? 27.480 25.898 -3.623 1.00 67.19 209 ASN A N 1
ATOM 1715 C CA . ASN A 1 209 ? 26.816 27.007 -4.315 1.00 67.19 209 ASN A CA 1
ATOM 1716 C C . ASN A 1 209 ? 25.674 27.636 -3.499 1.00 67.19 209 ASN A C 1
ATOM 1718 O O . ASN A 1 209 ? 25.355 28.815 -3.677 1.00 67.19 209 ASN A O 1
ATOM 1722 N N . ALA A 1 210 ? 25.039 26.877 -2.603 1.00 55.72 210 ALA A N 1
ATOM 1723 C CA . ALA A 1 210 ? 24.108 27.423 -1.628 1.00 55.72 210 ALA A CA 1
ATOM 1724 C C . ALA A 1 210 ? 24.908 28.225 -0.595 1.00 55.72 210 ALA A C 1
ATOM 1726 O O . ALA A 1 210 ? 25.489 27.669 0.331 1.00 55.72 210 ALA A O 1
ATOM 1727 N N . ASN A 1 211 ? 24.932 29.550 -0.749 1.00 48.19 211 ASN A N 1
ATOM 1728 C CA . ASN A 1 211 ? 25.600 30.465 0.176 1.00 48.19 211 ASN A CA 1
ATOM 1729 C C . ASN A 1 211 ? 24.874 30.497 1.539 1.00 48.19 211 ASN A C 1
ATOM 1731 O O . ASN A 1 211 ? 24.130 31.427 1.851 1.00 48.19 211 ASN A O 1
ATOM 1735 N N . ILE A 1 212 ? 25.044 29.450 2.349 1.00 49.62 212 ILE A N 1
ATOM 1736 C CA . ILE A 1 212 ? 24.521 29.374 3.713 1.00 49.62 212 ILE A CA 1
ATOM 1737 C C . ILE A 1 212 ? 25.511 30.110 4.617 1.00 49.62 212 ILE A C 1
ATOM 1739 O O . ILE A 1 212 ? 26.432 29.523 5.184 1.00 49.62 212 ILE A O 1
ATOM 1743 N N . GLN A 1 213 ? 25.324 31.422 4.756 1.00 47.41 213 GLN A N 1
ATOM 1744 C CA . GLN A 1 213 ? 26.063 32.208 5.740 1.00 47.41 213 GLN A CA 1
ATOM 1745 C C . GLN A 1 213 ? 25.504 31.927 7.136 1.00 47.41 213 GLN A C 1
ATOM 1747 O O . GLN A 1 213 ? 24.501 32.500 7.561 1.00 47.41 213 GLN A O 1
ATOM 1752 N N . VAL A 1 214 ? 26.152 31.016 7.862 1.00 48.25 214 VAL A N 1
ATOM 1753 C CA . VAL A 1 214 ? 25.893 30.823 9.291 1.00 48.25 214 VAL A CA 1
ATOM 1754 C C . VAL A 1 214 ? 26.621 31.928 10.053 1.00 48.25 214 VAL A C 1
ATOM 1756 O O . VAL A 1 214 ? 27.824 31.851 10.303 1.00 48.25 214 VAL A O 1
ATOM 1759 N N . PHE A 1 215 ? 25.896 32.986 10.414 1.00 49.19 215 PHE A N 1
ATOM 1760 C CA . PHE A 1 215 ? 26.438 34.078 11.220 1.00 49.19 215 PHE A CA 1
ATOM 1761 C C . PHE A 1 215 ? 26.589 33.638 12.684 1.00 49.19 215 PHE A C 1
ATOM 1763 O O . PHE A 1 215 ? 25.710 33.850 13.519 1.00 49.19 215 PHE A O 1
ATOM 1770 N N . ASN A 1 216 ? 27.729 33.022 13.002 1.00 45.03 216 ASN A N 1
ATOM 1771 C CA . ASN A 1 216 ? 28.045 32.534 14.349 1.00 45.03 216 ASN A CA 1
ATOM 1772 C C . ASN A 1 216 ? 27.960 33.627 15.431 1.00 45.03 216 ASN A C 1
ATOM 1774 O O . ASN A 1 216 ? 27.531 33.344 16.546 1.00 45.03 216 ASN A O 1
ATOM 1778 N N . GLU A 1 217 ? 28.296 34.881 15.112 1.00 53.16 217 GLU A N 1
ATOM 1779 C CA . GLU A 1 217 ? 28.157 36.003 16.054 1.00 53.16 217 GLU A CA 1
ATOM 1780 C C . GLU A 1 217 ? 26.693 36.272 16.432 1.00 53.16 217 GLU A C 1
ATOM 1782 O O . GLU A 1 217 ? 26.401 36.578 17.583 1.00 53.16 217 GLU A O 1
ATOM 1787 N N . GLN A 1 218 ? 25.755 36.093 15.496 1.00 50.91 218 GLN A N 1
ATOM 1788 C CA . GLN A 1 218 ? 24.324 36.301 15.736 1.00 50.91 218 GLN A CA 1
ATOM 1789 C C . GLN A 1 218 ? 23.703 35.133 16.511 1.00 50.91 218 GLN A C 1
ATOM 1791 O O . GLN A 1 218 ? 22.836 35.360 17.348 1.00 50.91 218 GLN A O 1
ATOM 1796 N N . LEU A 1 219 ? 24.187 33.903 16.296 1.00 45.31 219 LEU A N 1
ATOM 1797 C CA . LEU A 1 219 ? 23.816 32.722 17.091 1.00 45.31 219 LEU A CA 1
ATOM 1798 C C . LEU A 1 219 ? 24.245 32.849 18.560 1.00 45.31 219 LEU A C 1
ATOM 1800 O O . LEU A 1 219 ? 23.517 32.407 19.445 1.00 45.31 219 LEU A O 1
ATOM 1804 N N . MET A 1 220 ? 25.397 33.476 18.817 1.00 45.56 220 MET A N 1
ATOM 1805 C CA . MET A 1 220 ? 25.936 33.690 20.167 1.00 45.56 220 MET A CA 1
ATOM 1806 C C . MET A 1 220 ? 25.418 34.980 20.830 1.00 45.56 220 MET A C 1
ATOM 1808 O O . MET A 1 220 ? 25.472 35.099 22.051 1.00 45.56 220 MET A O 1
ATOM 1812 N N . ALA A 1 221 ? 24.899 35.939 20.051 1.00 49.34 221 ALA A N 1
ATOM 1813 C CA . ALA A 1 221 ? 24.287 37.172 20.555 1.00 49.34 221 ALA A CA 1
ATOM 1814 C C . ALA A 1 221 ? 22.836 36.991 21.038 1.00 49.34 221 ALA A C 1
ATOM 1816 O O . ALA A 1 221 ? 22.283 37.897 21.666 1.00 49.34 221 ALA A O 1
ATOM 1817 N N . VAL A 1 222 ? 22.211 35.834 20.781 1.00 44.38 222 VAL A N 1
ATOM 1818 C CA . VAL A 1 222 ? 20.939 35.472 21.414 1.00 44.38 222 VAL A CA 1
ATOM 1819 C C . VAL A 1 222 ? 21.225 35.133 22.873 1.00 44.38 222 VAL A C 1
ATOM 1821 O O . VAL A 1 222 ? 21.517 33.994 23.229 1.00 44.38 222 VAL A O 1
ATOM 1824 N N . THR A 1 223 ? 21.140 36.143 23.735 1.00 43.22 223 THR A N 1
ATOM 1825 C CA . THR A 1 223 ? 21.081 35.943 25.177 1.00 43.22 223 THR A CA 1
ATOM 1826 C C . THR A 1 223 ? 19.841 35.109 25.487 1.00 43.22 223 THR A C 1
ATOM 1828 O O . THR A 1 223 ? 18.701 35.563 25.375 1.00 43.22 223 THR A O 1
ATOM 1831 N N . THR A 1 224 ? 20.056 33.844 25.843 1.00 45.59 224 THR A N 1
ATOM 1832 C CA . THR A 1 224 ? 19.043 33.012 26.486 1.00 45.59 224 THR A CA 1
ATOM 1833 C C . THR A 1 224 ? 18.583 33.749 27.737 1.00 45.59 224 THR A C 1
ATOM 1835 O O . THR A 1 224 ? 19.334 33.859 28.702 1.00 45.59 224 THR A O 1
ATOM 1838 N N . THR A 1 225 ? 17.382 34.320 27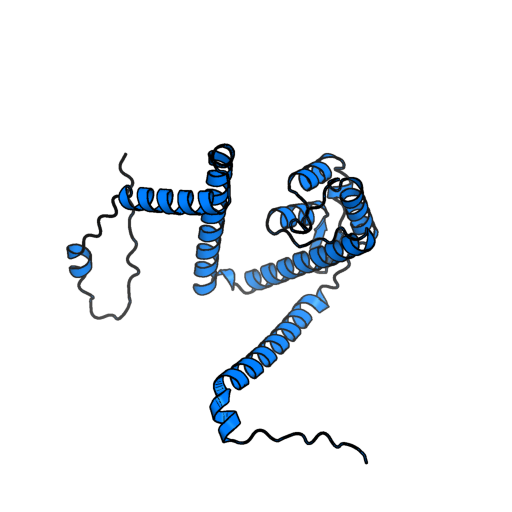.702 1.00 39.72 225 THR A N 1
ATOM 1839 C CA . THR A 1 225 ? 16.726 34.802 28.918 1.00 39.72 225 THR A CA 1
ATOM 1840 C C . THR A 1 22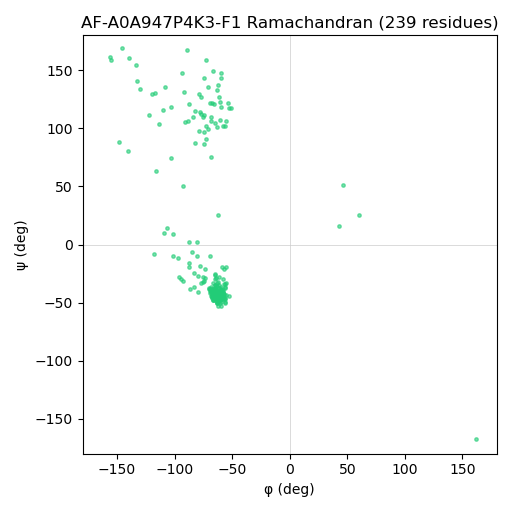5 ? 16.210 33.588 29.691 1.00 39.72 225 THR A C 1
ATOM 1842 O O . THR A 1 225 ? 15.806 32.596 29.083 1.00 39.72 225 THR A O 1
ATOM 1845 N N . ASP A 1 226 ? 16.296 33.662 31.020 1.00 41.53 226 ASP A N 1
A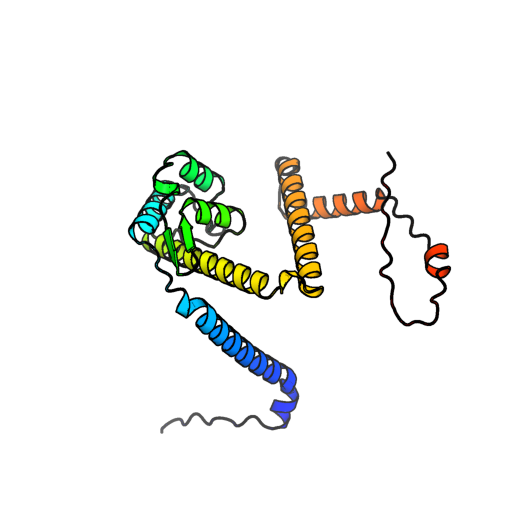TOM 1846 C CA . ASP A 1 226 ? 16.206 32.583 32.024 1.00 41.53 226 ASP A CA 1
ATOM 1847 C C . ASP A 1 226 ? 14.877 31.794 32.110 1.00 41.53 226 ASP A C 1
ATOM 1849 O O . ASP A 1 226 ? 14.567 31.184 33.131 1.00 41.53 226 ASP A O 1
ATOM 1853 N N . GLU A 1 227 ? 14.091 31.711 31.042 1.00 41.94 227 GLU A N 1
ATOM 1854 C CA . GLU A 1 227 ? 12.872 30.898 30.996 1.00 41.94 227 GLU A CA 1
ATOM 1855 C C . GLU A 1 227 ? 12.982 29.777 29.961 1.00 41.94 227 GLU A C 1
ATOM 1857 O O . GLU A 1 227 ? 12.237 29.750 28.990 1.00 41.94 227 GLU A O 1
ATOM 1862 N N . GLY A 1 228 ? 13.933 28.857 30.171 1.00 39.47 228 GLY A N 1
ATOM 1863 C CA . GLY A 1 228 ? 13.828 27.404 29.919 1.00 39.47 228 GLY A CA 1
ATOM 1864 C C . GLY A 1 228 ? 13.162 26.851 28.643 1.00 39.47 228 GLY A C 1
ATOM 1865 O O . GLY A 1 228 ? 12.839 25.665 28.611 1.00 39.47 228 GLY A O 1
ATOM 1866 N N . LEU A 1 229 ? 12.948 27.640 27.595 1.00 32.84 229 LEU A N 1
ATOM 1867 C CA . LEU A 1 229 ? 12.301 27.237 26.353 1.00 32.84 229 LEU A CA 1
ATOM 1868 C C . LEU A 1 229 ? 13.261 27.498 25.198 1.00 32.84 229 LEU A C 1
ATOM 1870 O O . LEU A 1 229 ? 13.534 28.639 24.826 1.00 32.84 229 LEU A O 1
ATOM 1874 N N . SER A 1 230 ? 13.752 26.415 24.595 1.00 35.12 230 SER A N 1
ATOM 1875 C CA . SER A 1 230 ? 14.448 26.483 23.316 1.00 35.12 230 SER A CA 1
ATOM 1876 C C . SER A 1 230 ? 13.465 26.980 22.255 1.00 35.12 230 SER A C 1
ATOM 1878 O O . SER A 1 230 ? 12.624 26.235 21.750 1.00 35.12 230 SER A O 1
ATOM 1880 N N . ARG A 1 231 ? 13.549 28.265 21.893 1.00 39.53 231 ARG A N 1
ATOM 1881 C CA . ARG A 1 231 ? 13.000 28.691 20.605 1.00 39.53 231 ARG A CA 1
ATOM 1882 C C . ARG A 1 231 ? 13.749 27.908 19.528 1.00 39.53 231 ARG A C 1
ATOM 1884 O O . ARG A 1 231 ? 14.974 27.970 19.459 1.00 39.53 231 ARG A O 1
ATOM 1891 N N . LYS A 1 232 ? 13.006 27.162 18.705 1.00 38.91 232 LYS A N 1
ATOM 1892 C CA . LYS A 1 232 ? 13.491 26.698 17.403 1.00 38.91 232 LYS A CA 1
ATOM 1893 C C . LYS A 1 232 ? 14.028 27.924 16.670 1.00 38.91 232 LYS A C 1
ATOM 1895 O O . LYS A 1 232 ? 13.287 28.876 16.445 1.00 38.91 232 LYS A O 1
ATOM 1900 N N . VAL A 1 233 ? 15.318 27.913 16.366 1.00 40.22 233 VAL A N 1
ATOM 1901 C CA . VAL A 1 233 ? 15.910 28.880 15.448 1.00 40.22 233 VAL A CA 1
ATOM 1902 C C . VAL A 1 233 ? 15.346 28.543 14.071 1.00 40.22 233 VAL A C 1
ATOM 1904 O O . VAL A 1 233 ? 15.684 27.507 13.500 1.00 40.22 233 VAL A O 1
ATOM 1907 N N . ASP A 1 234 ? 14.424 29.367 13.581 1.00 34.56 234 ASP A N 1
ATOM 1908 C CA . ASP A 1 234 ? 13.938 29.276 12.208 1.00 34.56 234 ASP A CA 1
ATOM 1909 C C . ASP A 1 234 ? 15.034 29.834 11.289 1.00 34.56 234 ASP A C 1
ATOM 1911 O O . ASP A 1 234 ? 15.348 31.025 11.319 1.00 34.56 234 ASP A O 1
ATOM 1915 N N . PHE A 1 235 ? 15.662 28.966 10.494 1.00 37.03 235 PHE A N 1
ATOM 1916 C CA . PHE A 1 235 ? 16.591 29.394 9.450 1.00 37.03 235 PHE A CA 1
ATOM 1917 C C . PHE A 1 235 ? 15.803 30.106 8.347 1.00 37.03 235 PHE A C 1
ATOM 1919 O O . PHE A 1 235 ? 14.910 29.516 7.738 1.00 37.03 235 PHE A O 1
ATOM 1926 N N . ILE A 1 236 ? 16.147 31.361 8.057 1.00 34.12 236 ILE A N 1
ATOM 1927 C CA . ILE A 1 236 ? 15.659 32.053 6.862 1.00 34.12 236 ILE A CA 1
ATOM 1928 C C . ILE A 1 236 ? 16.674 31.797 5.749 1.00 34.12 236 ILE A C 1
ATOM 1930 O O . ILE A 1 236 ? 17.760 32.371 5.744 1.00 34.12 236 ILE A O 1
ATOM 1934 N N . ALA A 1 237 ? 16.324 30.927 4.803 1.00 31.39 237 ALA A N 1
ATOM 1935 C CA . ALA A 1 237 ? 17.041 30.819 3.539 1.00 31.39 237 ALA A CA 1
ATOM 1936 C C . ALA A 1 237 ? 16.521 31.912 2.593 1.00 31.39 237 ALA A C 1
ATOM 1938 O O . ALA A 1 237 ? 15.351 31.893 2.209 1.00 31.39 237 ALA A O 1
ATOM 1939 N N . VAL A 1 238 ? 17.372 32.873 2.229 1.00 32.09 238 VAL A N 1
ATOM 1940 C CA . VAL A 1 238 ? 17.065 33.865 1.190 1.00 32.09 238 VAL A CA 1
ATOM 1941 C C . VAL A 1 238 ? 17.813 33.473 -0.075 1.00 32.09 238 VAL A C 1
ATOM 1943 O O . VAL A 1 238 ? 19.040 33.430 -0.088 1.00 32.09 238 VAL A O 1
ATOM 1946 N N . HIS A 1 239 ? 17.071 33.196 -1.144 1.00 27.44 239 HIS A N 1
ATOM 1947 C CA . HIS A 1 239 ? 17.636 33.059 -2.480 1.00 27.44 239 HIS A CA 1
ATOM 1948 C C . HIS A 1 239 ? 17.760 34.467 -3.070 1.00 27.44 239 HIS A C 1
ATOM 1950 O O . HIS A 1 239 ? 16.745 35.100 -3.353 1.00 27.44 239 HIS A O 1
ATOM 1956 N N . MET A 1 240 ? 18.981 34.977 -3.226 1.00 30.16 240 MET A N 1
ATOM 1957 C CA . MET A 1 240 ? 19.209 36.145 -4.081 1.00 30.16 240 MET A CA 1
ATOM 1958 C C . MET A 1 240 ? 19.543 35.643 -5.487 1.00 30.16 240 MET A C 1
ATOM 1960 O O . MET A 1 240 ? 20.302 34.682 -5.626 1.00 30.16 240 MET A O 1
ATOM 1964 N N . GLN A 1 241 ? 18.864 36.209 -6.487 1.00 33.78 241 GLN A N 1
ATOM 1965 C CA . GLN A 1 241 ? 19.154 36.011 -7.911 1.00 33.78 241 GLN A CA 1
ATOM 1966 C C . GLN A 1 241 ? 20.353 36.854 -8.331 1.00 33.78 241 GLN A C 1
ATOM 1968 O O . GLN A 1 241 ? 20.513 37.956 -7.757 1.00 33.78 241 GLN A O 1
#

pLDDT: mean 73.66, std 17.88, range [27.44, 96.81]

Sequence (241 aa):
LVEQEREVLVRENDFLANRESIHGTLRKRKEVKAAAAFVDEVMAPQELIIKADALNKLTDRIWNNRPASIDPRIQHISNEEIKYISEDDLGIIKQPIAVYKDGNMTISDILFHYKVNPQKVSYDSKLAMRESLKNSVALYVRDWVFSEKGIREKLDRLPSVKAEVQTRKEYLLAKKMVNRLYEEVTADLKSDEEFQKYVDTYLHELKENANIQVFNEQLMAVTTTDEGLSRKVDFIAVHMQ

Solvent-accessible surface area (backbone atoms only — not comparable to full-atom values): 14348 Å² total; per-residue (Å²): 135,83,84,74,83,72,82,74,75,76,50,72,67,58,44,64,76,38,38,69,61,51,49,50,52,52,47,50,53,50,50,51,52,53,50,51,51,50,49,49,68,64,49,60,80,28,61,74,42,72,35,62,68,46,47,48,54,53,38,52,56,50,63,76,66,53,68,96,73,74,52,91,86,61,38,52,85,49,71,65,58,52,48,50,57,62,70,76,36,73,71,62,35,68,35,59,30,33,40,36,71,94,48,70,38,28,42,48,53,52,54,52,50,34,75,78,57,71,58,71,38,46,82,89,37,74,67,48,26,37,51,31,50,53,50,48,54,53,49,54,53,50,55,48,55,50,49,54,51,34,54,74,70,47,47,66,71,37,69,69,48,45,50,50,53,50,54,50,52,52,51,53,48,51,52,52,50,52,51,50,53,43,72,74,45,50,92,81,46,94,47,72,68,57,47,52,54,48,53,54,50,52,54,48,52,50,56,72,68,48,81,78,81,79,57,62,69,62,67,68,63,59,74,80,66,97,68,92,64,84,73,78,81,78,82,81,86,78,86,80,132

Radius of gyration: 26.22 Å; Cα contacts (8 Å, |Δi|>4): 138; chains: 1; bounding box: 48×82×58 Å

Foldseek 3Di:
DDDDPPPPDQPPVNCVVCVVVVVVVVVVVVVVVVVVVVLCVQPVQFPKDFDPVLLLVVLVLCLVPPDPDDDPVPQWDDPVSLVCVVPVDVPSQQDFRMHTPVGTDGNVNLSVVCVVPPFGADNPDSVSRSVSSVVSVVVVVSVVSVVVVCVVVVVCVDPVNVVVVVVVVVVVVVVVVLVVQCVVCVVPDDDPVSSVVVVVVVVVVVVVVQPPPPPVVVVVPPPPDPPDDDDDPDDDRDDDD

Secondary structure (DSSP, 8-state):
--------PPPHHHHHHTHHHHHHHHHHHHHHHHHHHHHHHHHGGG--EE-HHHHHHHHHHHHHT--SS--TT--S--HHHHHHHHHH-HHHHTSEEEEETTEEEEHHHHHHHHHHSPPP---S-HHHHHHHHHHHHHHHHHHHHHHHHHHHTTGGGSHHHHHHHHHHHHHHHHHHHHHHHHHHHTTT-SSHHHHHHHHHHHHHHHHHHS-----HHHHHH----SS--------------